Protein AF-A0AAV9EYY9-F1 (afdb_monomer)

Mean predicted aligned error: 10.74 Å

pLDDT: mean 79.97, std 17.16, range [35.34, 95.69]

Organism: Acorus calamus (NCBI:txid4465)

Foldseek 3Di:
DVVVVVVVVLVVDDPVVVVVVVVVVVVVVVVVVVVVVVCCVPPPPDDDLCCVAFRQEDEFEQCLDDPSVVVVVVSVVSRHWYFYWYDDPPDDIDTDTDDPDDDPPPPSPDDDDGQQDFPPWQDAPVPDDPVNLVVNCCRLPVVLVVVCVVCVVVCVVVVHHDDDRDADCQQVPDPDDHSRRSSSVSRD

Nearest PDB structures (foldseek):
  3i4f-assembly1_B  TM=7.359E-01  e=9.365E-03  Bacillus thuringiensis serovar kurstaki str. T03a001
  3i4f-assembly1_C  TM=7.421E-01  e=1.792E-02  Bacillus thuringiensis serovar kurstaki str. T03a001
  6zzs-assembly2_F-2  TM=6.205E-01  e=4.298E-03  Acinetobacter baumannii
  4dmm-assembly1_B  TM=6.993E-01  e=2.324E-02  Synechococcus elongatus PCC 7942 = FACHB-805
  7qy3-assembly3_G  TM=5.321E-01  e=3.215E-02  Ilumatobacter coccineus YM16-304

Secondary structure (DSSP, 8-state):
-HHHHHHHHHHHS-HHHHHHHHHHHHHHHHHHHHHHHHHIIIIIPPPP-HHHHH-SEEEEESTTSHHHHHHHHHHHHTT-EEEEEEE-SSS-EEEEE---SSSSGGG--S----SS---SS---GGGS-HHHHHHHHIIIIIIHHHHHHHHHHHHHHTT---------HHHHS-S--TT-HHHHHTT-

Structure (mmCIF, N/CA/C/O backbone):
data_AF-A0AAV9EYY9-F1
#
_entry.id   AF-A0AAV9EYY9-F1
#
loop_
_atom_site.group_PDB
_atom_site.id
_atom_site.type_symbol
_atom_site.label_atom_id
_atom_site.label_alt_id
_atom_site.label_comp_id
_atom_site.label_asym_id
_atom_site.label_entity_id
_atom_site.label_seq_id
_atom_site.pdbx_PDB_ins_code
_atom_site.Cartn_x
_atom_site.Cartn_y
_atom_site.Cartn_z
_atom_site.occupancy
_atom_site.B_iso_or_equiv
_atom_site.auth_seq_id
_atom_site.auth_comp_id
_atom_site.auth_asym_id
_atom_site.auth_atom_id
_atom_site.pdbx_PDB_model_num
ATOM 1 N N . MET A 1 1 ? -26.507 -4.145 48.038 1.00 59.41 1 MET A N 1
ATOM 2 C CA . MET A 1 1 ? -26.161 -3.234 49.149 1.00 59.41 1 MET A CA 1
ATOM 3 C C . MET A 1 1 ? -24.919 -2.407 48.822 1.00 59.41 1 MET A C 1
ATOM 5 O O . MET A 1 1 ? -25.033 -1.194 48.822 1.00 59.41 1 MET A O 1
ATOM 9 N N . GLU A 1 2 ? -23.804 -3.023 48.415 1.00 60.69 2 GLU A N 1
ATOM 10 C CA . GLU A 1 2 ? -22.530 -2.343 48.074 1.00 60.69 2 GLU A CA 1
ATOM 11 C C . GLU A 1 2 ? -22.634 -1.235 46.999 1.00 60.69 2 GLU A C 1
ATOM 13 O O . GLU A 1 2 ? -22.140 -0.128 47.190 1.00 60.69 2 GLU A O 1
ATOM 18 N N . LEU A 1 3 ? -23.338 -1.484 45.884 1.00 63.88 3 LEU A N 1
ATOM 19 C CA . LEU A 1 3 ? -23.485 -0.499 44.794 1.00 63.88 3 LEU A CA 1
ATOM 20 C C . LEU A 1 3 ? -24.302 0.744 45.188 1.00 63.88 3 LEU A C 1
ATOM 22 O O . LEU A 1 3 ? -24.058 1.826 44.660 1.00 63.88 3 LEU A O 1
ATOM 26 N N . CYS A 1 4 ? -25.263 0.599 46.109 1.00 64.12 4 CYS A N 1
ATOM 27 C CA . CYS A 1 4 ? -26.042 1.734 46.616 1.00 64.12 4 CYS A CA 1
ATOM 28 C C . CYS A 1 4 ? -25.193 2.624 47.526 1.00 64.12 4 CYS A C 1
ATOM 30 O O . CYS A 1 4 ? -25.276 3.841 47.401 1.00 64.12 4 CYS A O 1
ATOM 32 N N . HIS A 1 5 ? -24.341 2.026 48.364 1.00 70.25 5 HIS A N 1
ATOM 33 C CA . HIS A 1 5 ? -23.400 2.764 49.209 1.00 70.25 5 HIS A CA 1
ATOM 34 C C . HIS A 1 5 ? -22.423 3.596 48.369 1.00 70.25 5 HIS A C 1
ATOM 36 O O . HIS A 1 5 ? -22.263 4.792 48.593 1.00 70.25 5 HIS A O 1
ATOM 42 N N . TYR A 1 6 ? -21.866 2.999 47.312 1.00 72.88 6 TYR A N 1
ATOM 43 C CA . TYR A 1 6 ? -20.934 3.688 46.417 1.00 72.88 6 TYR A CA 1
ATOM 44 C C . TYR A 1 6 ? -21.574 4.881 45.686 1.00 72.88 6 TYR A C 1
ATOM 46 O O . TYR A 1 6 ? -20.937 5.910 45.469 1.00 72.88 6 TYR A O 1
ATOM 54 N N . ALA A 1 7 ? -22.852 4.761 45.311 1.00 72.25 7 ALA A N 1
ATOM 55 C CA . ALA A 1 7 ? -23.595 5.832 44.653 1.00 72.25 7 ALA A CA 1
ATOM 56 C C . ALA A 1 7 ? -23.899 7.015 45.592 1.00 72.25 7 ALA A C 1
ATOM 58 O O . ALA A 1 7 ? -23.970 8.154 45.124 1.00 72.25 7 ALA A O 1
ATOM 59 N N . GLU A 1 8 ? -24.077 6.766 46.892 1.00 73.94 8 GLU A N 1
ATOM 60 C CA . GLU A 1 8 ? -24.209 7.828 47.894 1.00 73.94 8 GLU A CA 1
ATOM 61 C C . GLU A 1 8 ? -22.873 8.528 48.158 1.00 73.94 8 GLU A C 1
ATOM 63 O O . GLU A 1 8 ? -22.830 9.759 48.140 1.00 73.94 8 GLU A O 1
ATOM 68 N N . ASP A 1 9 ? -21.776 7.776 48.275 1.00 74.25 9 ASP A N 1
ATOM 69 C CA . ASP A 1 9 ? -20.429 8.335 48.450 1.00 74.25 9 ASP A CA 1
ATOM 70 C C . ASP A 1 9 ? -20.005 9.203 47.252 1.00 74.25 9 ASP A C 1
ATOM 72 O O . ASP A 1 9 ? -19.401 10.263 47.418 1.00 74.25 9 ASP A O 1
ATOM 76 N N . LEU A 1 10 ? -20.392 8.818 46.030 1.00 69.75 10 LEU A N 1
ATOM 77 C CA . LEU A 1 10 ? -20.154 9.595 44.806 1.00 69.75 10 LEU A CA 1
ATOM 78 C C . LEU A 1 10 ? -20.857 10.958 44.798 1.00 69.75 10 LEU A C 1
ATOM 80 O O . LEU A 1 10 ? -20.332 11.905 44.213 1.00 69.75 10 LEU A O 1
ATOM 84 N N . LYS A 1 11 ? -22.026 11.076 45.441 1.00 74.69 11 LYS A N 1
ATOM 85 C CA . LYS A 1 11 ? -22.748 12.354 45.571 1.00 74.69 11 LYS A CA 1
ATOM 86 C C . LYS A 1 11 ? -22.097 13.293 46.588 1.00 74.69 11 LYS A C 1
ATOM 88 O O . LYS A 1 11 ? -22.318 14.497 46.503 1.00 74.69 11 LYS A O 1
ATOM 93 N N . GLN A 1 12 ? -21.318 12.755 47.530 1.00 83.50 12 GLN A N 1
ATOM 94 C CA . GLN A 1 12 ? -20.603 13.532 48.549 1.00 83.50 12 GLN A CA 1
ATOM 95 C C . GLN A 1 12 ? -19.254 14.078 48.048 1.00 83.50 12 GLN A C 1
ATOM 97 O O . GLN A 1 12 ? -18.672 14.960 48.678 1.00 83.50 12 GLN A O 1
ATOM 102 N N . GLN A 1 13 ? -18.751 13.581 46.914 1.00 82.06 13 GLN A N 1
ATOM 103 C CA . GLN A 1 13 ? -17.489 14.035 46.332 1.00 82.06 13 GLN A CA 1
ATOM 104 C C . GLN A 1 13 ? -17.613 15.427 45.685 1.00 82.06 13 GLN A C 1
ATOM 106 O O . GLN A 1 13 ? -18.662 15.767 45.129 1.00 82.06 13 GLN A O 1
ATOM 111 N N . PRO A 1 14 ? -16.529 16.227 45.662 1.00 89.50 14 PRO A N 1
ATOM 112 C CA . PRO A 1 14 ? -16.497 17.470 44.900 1.00 89.50 14 PRO A CA 1
ATOM 113 C C . PRO A 1 14 ? -16.832 17.207 43.425 1.00 89.50 14 PRO A C 1
ATOM 115 O O . PRO A 1 14 ? -16.282 16.291 42.812 1.00 89.50 14 PRO A O 1
ATOM 118 N N . THR A 1 15 ? -17.682 18.041 42.822 1.00 88.69 15 THR A N 1
ATOM 119 C CA . THR A 1 15 ? -18.122 17.903 41.416 1.00 88.69 15 THR A CA 1
ATOM 120 C C . THR A 1 15 ? -16.957 17.747 40.433 1.00 88.69 15 THR A C 1
ATOM 122 O O . THR A 1 15 ? -17.048 16.987 39.471 1.00 88.69 15 THR A O 1
ATOM 125 N N . LEU A 1 16 ? -15.830 18.407 40.708 1.00 87.31 16 LEU A N 1
ATOM 126 C CA . LEU A 1 16 ? -14.602 18.315 39.920 1.00 87.31 16 LEU A CA 1
ATOM 127 C C . LEU A 1 16 ? -14.004 16.896 39.899 1.00 87.31 16 LEU A C 1
ATOM 129 O O . LEU A 1 16 ? -13.551 16.449 38.847 1.00 87.31 16 LEU A O 1
ATOM 133 N N . VAL A 1 17 ? -14.046 16.163 41.017 1.00 89.88 17 VAL A N 1
ATOM 134 C CA . VAL A 1 17 ? -13.558 14.772 41.101 1.00 89.88 17 VAL A CA 1
ATOM 135 C C . VAL A 1 17 ? -14.422 13.854 40.239 1.00 89.88 17 VAL A C 1
ATOM 137 O O . VAL A 1 17 ? -13.894 13.034 39.489 1.00 89.88 17 VAL A O 1
ATOM 140 N N . VAL A 1 18 ? -15.745 14.041 40.271 1.00 89.88 18 VAL A N 1
ATOM 141 C CA . VAL A 1 18 ? -16.687 13.273 39.440 1.00 89.88 18 VAL A CA 1
ATOM 142 C C . VAL A 1 18 ? -16.452 13.545 37.950 1.00 89.88 18 VAL A C 1
ATOM 144 O O . VAL A 1 18 ? -16.387 12.606 37.157 1.00 89.88 18 VAL A O 1
ATOM 147 N N . ILE A 1 19 ? -16.251 14.809 37.559 1.00 92.81 19 ILE A N 1
ATOM 148 C CA . ILE A 1 19 ? -15.950 15.186 36.168 1.00 92.81 19 ILE A CA 1
ATOM 149 C C . ILE A 1 19 ? -14.629 14.559 35.700 1.00 92.81 19 ILE A C 1
ATOM 151 O O . ILE A 1 19 ? -14.587 13.961 34.623 1.00 92.81 19 ILE A O 1
ATOM 155 N N . LEU A 1 20 ? -13.562 14.643 36.501 1.00 94.12 20 LEU A N 1
ATOM 156 C CA . LEU A 1 20 ? -12.275 14.022 36.171 1.00 94.12 20 LEU A CA 1
ATOM 157 C C . LEU A 1 20 ? -12.386 12.494 36.060 1.00 94.12 20 LEU A C 1
ATOM 159 O O . LEU A 1 20 ? -11.811 11.912 35.140 1.00 94.12 20 LEU A O 1
ATOM 163 N N . GLY A 1 21 ? -13.166 11.850 36.934 1.00 93.19 21 GLY A N 1
ATOM 164 C CA . GLY A 1 21 ? -13.448 10.415 36.867 1.00 93.19 21 GLY A CA 1
ATOM 165 C C . GLY A 1 21 ? -14.169 10.013 35.578 1.00 93.19 21 GLY A C 1
ATOM 166 O O . GLY A 1 21 ? -13.771 9.051 34.920 1.00 93.19 21 GLY A O 1
ATOM 167 N N . LEU A 1 22 ? -15.173 10.789 35.157 1.00 93.75 22 LEU A N 1
ATOM 168 C CA . LEU A 1 22 ? -15.886 10.570 33.894 1.00 93.75 22 LEU A CA 1
ATOM 169 C C . LEU A 1 22 ? -14.972 10.761 32.676 1.00 93.75 22 LEU A C 1
ATOM 171 O O . LEU A 1 22 ? -15.001 9.942 31.757 1.00 93.75 22 LEU A O 1
ATOM 175 N N . ILE A 1 23 ? -14.120 11.792 32.675 1.00 95.69 23 ILE A N 1
ATOM 176 C CA . ILE A 1 23 ? -13.113 12.001 31.621 1.00 95.69 23 ILE A CA 1
ATOM 177 C C . ILE A 1 23 ? -12.131 10.822 31.581 1.00 95.69 23 ILE A C 1
ATOM 179 O O . ILE A 1 23 ? -11.831 10.309 30.500 1.00 95.69 23 ILE A O 1
ATOM 183 N N . GLY A 1 24 ? -11.669 10.353 32.744 1.00 94.62 24 GLY A N 1
ATOM 184 C CA . GLY A 1 24 ? -10.802 9.182 32.869 1.00 94.62 24 GLY A CA 1
ATOM 185 C C . GLY A 1 24 ? -11.446 7.918 32.299 1.00 94.62 24 GLY A C 1
ATOM 186 O O . GLY A 1 24 ? -10.830 7.222 31.492 1.00 94.62 24 GLY A O 1
ATOM 187 N N . LEU A 1 25 ? -12.714 7.663 32.629 1.00 95.56 25 LEU A N 1
ATOM 188 C CA . LEU A 1 25 ? -13.479 6.524 32.118 1.00 95.56 25 LEU A CA 1
ATOM 189 C C . LEU A 1 25 ? -13.702 6.606 30.598 1.00 95.56 25 LEU A C 1
ATOM 191 O O . LEU A 1 25 ? -13.563 5.608 29.885 1.00 95.56 25 LEU A O 1
ATOM 195 N N . LEU A 1 26 ? -14.000 7.795 30.068 1.00 95.12 26 LEU A N 1
ATOM 196 C CA . LEU A 1 26 ? -14.122 8.025 28.624 1.00 95.12 26 LEU A CA 1
ATOM 197 C C . LEU A 1 26 ? -12.782 7.843 27.895 1.00 95.12 26 LEU A C 1
ATOM 199 O O . LEU A 1 26 ? -12.748 7.316 26.784 1.00 95.12 26 LEU A O 1
ATOM 203 N N . SER A 1 27 ? -11.672 8.247 28.510 1.00 94.25 27 SER A N 1
ATOM 204 C CA . SER A 1 27 ? -10.329 8.042 27.960 1.00 94.25 27 SER A CA 1
ATOM 205 C C . SER A 1 27 ? -9.952 6.556 27.932 1.00 94.25 27 SER A C 1
ATOM 207 O O . SER A 1 27 ? -9.565 6.030 26.885 1.00 94.25 27 SER A O 1
ATOM 209 N N . LEU A 1 28 ? -10.158 5.847 29.048 1.00 95.62 28 LEU A N 1
ATOM 210 C CA . LEU A 1 28 ? -9.901 4.410 29.170 1.00 95.62 28 LEU A CA 1
ATOM 211 C C . LEU A 1 28 ? -10.760 3.595 28.206 1.00 95.62 28 LEU A C 1
ATOM 213 O O . LEU A 1 28 ? -10.235 2.748 27.496 1.00 95.62 28 LEU A O 1
ATOM 217 N N . SER A 1 29 ? -12.059 3.880 28.112 1.00 95.19 29 SER A N 1
ATOM 218 C CA . SER A 1 29 ? -12.951 3.171 27.185 1.00 95.19 29 SER A CA 1
ATOM 219 C C . SER A 1 29 ? -12.542 3.359 25.722 1.00 95.19 29 SER A C 1
ATOM 221 O O . SER A 1 29 ? -12.521 2.385 24.966 1.00 95.19 29 SER A O 1
ATOM 223 N N . LYS A 1 30 ? -12.134 4.571 25.317 1.00 94.25 30 LYS A N 1
ATOM 224 C CA . LYS A 1 30 ? -11.565 4.815 23.982 1.00 94.25 30 LYS A CA 1
ATOM 225 C C . LYS A 1 30 ? -10.287 4.013 23.756 1.00 94.25 30 LYS A C 1
ATOM 227 O O . LYS A 1 30 ? -10.127 3.422 22.687 1.00 94.25 30 LYS A O 1
ATOM 232 N N . PHE A 1 31 ? -9.398 3.969 24.746 1.00 94.62 31 PHE A N 1
ATOM 233 C CA . PHE A 1 31 ? -8.166 3.191 24.668 1.00 94.62 31 PHE A CA 1
ATOM 234 C C . PHE A 1 31 ? -8.452 1.689 24.545 1.00 94.62 31 PHE A C 1
ATOM 236 O O . PHE A 1 31 ? -7.951 1.046 23.625 1.00 94.62 31 PHE A O 1
ATOM 243 N N . THR A 1 32 ? -9.324 1.143 25.395 1.00 95.69 32 THR A N 1
ATOM 244 C CA . THR A 1 32 ? -9.747 -0.261 25.360 1.00 95.69 32 THR A CA 1
ATOM 245 C C . THR A 1 32 ? -10.393 -0.611 24.026 1.00 95.69 32 THR A C 1
ATOM 247 O O . THR A 1 32 ? -10.026 -1.612 23.418 1.00 95.69 32 THR A O 1
ATOM 250 N N . PHE A 1 33 ? -11.308 0.219 23.520 1.00 95.38 33 PHE A N 1
ATOM 251 C CA . PHE A 1 33 ? -11.931 -0.012 22.219 1.00 95.38 33 PHE A CA 1
ATOM 252 C C . PHE A 1 33 ? -10.905 0.023 21.082 1.00 95.38 33 PHE A C 1
ATOM 254 O O . PHE A 1 33 ? -10.927 -0.840 20.206 1.00 95.38 33 PHE A O 1
ATOM 261 N N . SER A 1 34 ? -9.973 0.980 21.108 1.00 93.31 34 SER A N 1
ATOM 262 C CA . SER A 1 34 ? -8.878 1.062 20.137 1.00 93.31 34 SER A CA 1
ATOM 263 C C . SER A 1 34 ? -7.998 -0.191 20.167 1.00 93.31 34 SER A C 1
ATOM 265 O O . SER A 1 34 ? -7.718 -0.770 19.116 1.00 93.31 34 SER A O 1
ATOM 267 N N . LEU A 1 35 ? -7.633 -0.663 21.363 1.00 94.62 35 LEU A N 1
ATOM 268 C CA . LEU A 1 35 ? -6.826 -1.863 21.562 1.00 94.62 35 LEU A CA 1
ATOM 269 C C . LEU A 1 35 ? -7.553 -3.120 21.075 1.00 94.62 35 LEU A C 1
ATOM 271 O O . LEU A 1 35 ? -6.996 -3.884 20.291 1.00 94.62 35 LEU A O 1
ATOM 275 N N . LEU A 1 36 ? -8.812 -3.315 21.472 1.00 95.62 36 LEU A N 1
ATOM 276 C CA . LEU A 1 36 ? -9.631 -4.444 21.023 1.00 95.62 36 LEU A CA 1
ATOM 277 C C . LEU A 1 36 ? -9.810 -4.432 19.504 1.00 95.62 36 LEU A C 1
ATOM 279 O O . LEU A 1 36 ? -9.682 -5.468 18.851 1.00 95.62 36 LEU A O 1
ATOM 283 N N . ARG A 1 37 ? -10.046 -3.253 18.918 1.00 94.38 37 ARG A N 1
ATOM 284 C CA . ARG A 1 37 ? -10.126 -3.089 17.466 1.00 94.38 37 ARG A CA 1
ATOM 285 C C . ARG A 1 37 ? -8.800 -3.442 16.797 1.00 94.38 37 ARG A C 1
ATOM 287 O O . ARG A 1 37 ? -8.815 -4.107 15.766 1.00 94.38 37 ARG A O 1
ATOM 294 N N . TRP A 1 38 ? -7.671 -3.017 17.361 1.00 93.88 38 TRP A N 1
ATOM 295 C CA . TRP A 1 38 ? -6.342 -3.355 16.853 1.00 93.88 38 TRP A CA 1
ATOM 296 C C . TRP A 1 38 ? -6.081 -4.866 16.909 1.00 93.88 38 TRP A C 1
ATOM 298 O O . TRP A 1 38 ? -5.675 -5.435 15.895 1.00 93.88 38 TRP A O 1
ATOM 308 N N . VAL A 1 39 ? -6.402 -5.533 18.024 1.00 95.31 39 VAL A N 1
ATOM 309 C CA . VAL A 1 39 ? -6.304 -6.999 18.162 1.00 95.31 39 VAL A CA 1
ATOM 310 C C . VAL A 1 39 ? -7.177 -7.700 17.123 1.00 95.31 39 VAL A C 1
ATOM 312 O O . VAL A 1 39 ? -6.703 -8.580 16.405 1.00 95.31 39 VAL A O 1
ATOM 315 N N . TYR A 1 40 ? -8.435 -7.275 16.980 1.00 95.12 40 TYR A N 1
ATOM 316 C CA . TYR A 1 40 ? -9.350 -7.847 15.997 1.00 95.12 40 TYR A CA 1
ATOM 317 C C . TYR A 1 40 ? -8.819 -7.697 14.567 1.00 95.12 40 TYR A C 1
ATOM 319 O O . TYR A 1 40 ? -8.768 -8.672 13.819 1.00 95.12 40 TYR A O 1
ATOM 327 N N . VAL A 1 41 ? -8.389 -6.491 14.184 1.00 90.94 41 VAL A N 1
ATOM 328 C CA . VAL A 1 41 ? -7.891 -6.207 12.830 1.00 90.94 41 VAL A CA 1
ATOM 329 C C . VAL A 1 41 ? -6.589 -6.951 12.528 1.00 90.94 41 VAL A C 1
ATOM 331 O O . VAL A 1 41 ? -6.398 -7.349 11.381 1.00 90.94 41 VAL A O 1
ATOM 334 N N . THR A 1 42 ? -5.726 -7.145 13.528 1.00 91.25 42 THR A N 1
ATOM 335 C CA . THR A 1 42 ? -4.403 -7.763 13.354 1.00 91.25 42 THR A CA 1
ATOM 336 C C . THR A 1 42 ? -4.465 -9.291 13.354 1.00 91.25 42 THR A C 1
ATOM 338 O O . THR A 1 42 ? -3.765 -9.912 12.560 1.00 91.25 42 THR A O 1
ATOM 341 N N . PHE A 1 43 ? -5.309 -9.901 14.196 1.00 93.44 43 PHE A N 1
ATOM 342 C CA . PHE A 1 43 ? -5.285 -11.354 14.422 1.00 93.44 43 PHE A CA 1
ATOM 343 C C . PHE A 1 43 ? -6.570 -12.097 14.036 1.00 93.44 43 PHE A C 1
ATOM 345 O O . PHE A 1 43 ? -6.490 -13.231 13.575 1.00 93.44 43 PHE A O 1
ATOM 352 N N . LEU A 1 44 ? -7.751 -11.499 14.228 1.00 92.81 44 LEU A N 1
ATOM 353 C CA . LEU A 1 44 ? -9.033 -12.227 14.152 1.00 92.81 44 LEU A CA 1
ATOM 354 C C . LEU A 1 44 ? -9.853 -11.926 12.891 1.00 92.81 44 LEU A C 1
ATOM 356 O O . LEU A 1 44 ? -10.847 -12.600 12.622 1.00 92.81 44 LEU A O 1
ATOM 360 N N . ARG A 1 45 ? -9.478 -10.903 12.118 1.00 93.50 45 ARG A N 1
ATOM 361 C CA . ARG A 1 45 ? -10.248 -10.465 10.953 1.00 93.50 45 ARG A CA 1
ATOM 362 C C . ARG A 1 45 ? -10.236 -11.541 9.853 1.00 93.50 45 ARG A C 1
ATOM 364 O O . ARG A 1 45 ? -9.165 -11.845 9.326 1.00 93.50 45 ARG A O 1
ATOM 371 N N . PRO A 1 46 ? -11.403 -12.049 9.414 1.00 90.38 46 PRO A N 1
ATOM 372 C CA . PRO A 1 46 ? -11.457 -13.064 8.369 1.00 90.38 46 PRO A CA 1
ATOM 373 C C . PRO A 1 46 ? -11.005 -12.508 7.004 1.00 90.38 46 PRO A C 1
ATOM 375 O O . PRO A 1 46 ? -11.203 -11.318 6.714 1.00 90.38 46 PRO A O 1
ATOM 378 N N . PRO A 1 47 ? -10.428 -13.357 6.132 1.00 85.56 47 PRO A N 1
ATOM 379 C CA . PRO A 1 47 ? -9.997 -12.947 4.802 1.00 85.56 47 PRO A CA 1
ATOM 380 C C . PRO A 1 47 ? -11.197 -12.579 3.919 1.00 85.56 47 PRO A C 1
ATOM 382 O O . PRO A 1 47 ? -12.246 -13.223 3.946 1.00 85.56 47 PRO A O 1
ATOM 385 N N . LYS A 1 48 ? -11.041 -11.543 3.088 1.00 87.56 48 LYS A N 1
ATOM 386 C CA . LYS A 1 48 ? -12.062 -11.150 2.106 1.00 87.56 48 LYS A CA 1
ATOM 387 C C . LYS A 1 48 ? -11.985 -12.018 0.851 1.00 87.56 48 LYS A C 1
ATOM 389 O O . LYS A 1 48 ? -10.897 -12.310 0.358 1.00 87.56 48 LYS A O 1
ATOM 394 N N . ASN A 1 49 ? -13.142 -12.334 0.267 1.00 91.00 49 ASN A N 1
ATOM 395 C CA . ASN A 1 49 ? -13.205 -12.922 -1.070 1.00 91.00 49 ASN A CA 1
ATOM 396 C C . ASN A 1 49 ? -12.978 -11.832 -2.133 1.00 91.00 49 ASN A C 1
ATOM 398 O O . ASN A 1 49 ? -13.882 -11.063 -2.462 1.00 91.00 49 ASN A O 1
ATOM 402 N N . LEU A 1 50 ? -11.752 -11.767 -2.655 1.00 92.31 50 LEU A N 1
ATOM 403 C CA . LEU A 1 50 ? -11.330 -10.720 -3.588 1.00 92.31 50 LEU A CA 1
ATOM 404 C C . LEU A 1 50 ? -12.079 -10.775 -4.923 1.00 92.31 50 LEU A C 1
ATOM 406 O O . LEU A 1 50 ? -12.451 -9.728 -5.442 1.00 92.31 50 LEU A O 1
ATOM 410 N N . ILE A 1 51 ? -12.357 -11.971 -5.449 1.00 91.50 51 ILE A N 1
ATOM 411 C CA . ILE A 1 51 ? -13.042 -12.140 -6.739 1.00 91.50 51 ILE A CA 1
ATOM 412 C C . ILE A 1 51 ? -14.463 -11.577 -6.670 1.00 91.50 51 ILE A C 1
ATOM 414 O O . ILE A 1 51 ? -14.882 -10.814 -7.547 1.00 91.50 51 ILE A O 1
ATOM 418 N N . LYS A 1 52 ? -15.182 -11.896 -5.585 1.00 91.69 52 LYS A N 1
ATOM 419 C CA . LYS A 1 52 ? -16.533 -11.384 -5.338 1.00 91.69 52 LYS A CA 1
ATOM 420 C C . LYS A 1 52 ? -16.530 -9.868 -5.129 1.00 91.69 52 LYS A C 1
ATOM 422 O O . LYS A 1 52 ? -17.401 -9.186 -5.657 1.00 91.69 52 LYS A O 1
ATOM 427 N N . SER A 1 53 ? -15.558 -9.335 -4.386 1.00 91.38 53 SER A N 1
ATOM 428 C CA . SER A 1 53 ? -15.516 -7.907 -4.043 1.00 91.38 53 SER A CA 1
ATOM 429 C C . SER A 1 53 ? -14.972 -7.004 -5.154 1.00 91.38 53 SER A C 1
ATOM 431 O O . SER A 1 53 ? -15.495 -5.911 -5.350 1.00 91.38 53 SER A O 1
ATOM 433 N N . TYR A 1 54 ? -13.932 -7.428 -5.875 1.00 92.69 54 TYR A N 1
ATOM 434 C CA . TYR A 1 54 ? -13.120 -6.543 -6.722 1.00 92.69 54 TYR A CA 1
ATO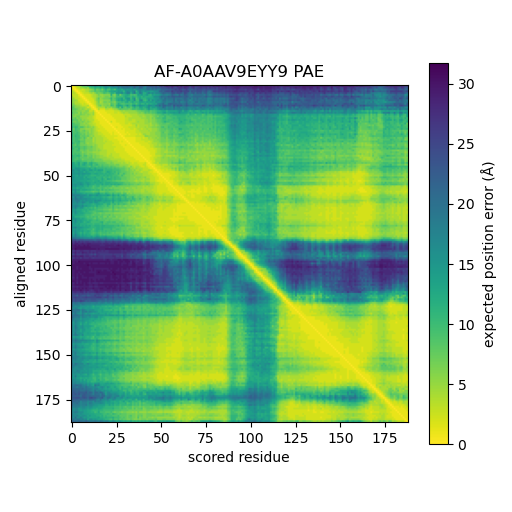M 435 C C . TYR A 1 54 ? -12.954 -7.027 -8.170 1.00 92.69 54 TYR A C 1
ATOM 437 O O . TYR A 1 54 ? -12.676 -6.207 -9.043 1.00 92.69 54 TYR A O 1
ATOM 445 N N . GLY A 1 55 ? -13.187 -8.312 -8.453 1.00 91.31 55 GLY A N 1
ATOM 446 C CA . GLY A 1 55 ? -13.076 -8.901 -9.793 1.00 91.31 55 GLY A CA 1
ATOM 447 C C . GLY A 1 55 ? -12.028 -10.010 -9.889 1.00 91.31 55 GLY A C 1
ATOM 448 O O . GLY A 1 55 ? -11.261 -10.243 -8.961 1.00 91.31 55 GLY A O 1
ATOM 449 N N . SER A 1 56 ? -12.015 -10.715 -11.021 1.00 90.94 56 SER A N 1
ATOM 450 C CA . SER A 1 56 ? -11.166 -11.892 -11.255 1.00 90.94 56 SER A CA 1
ATOM 451 C C . SER A 1 56 ? -9.753 -11.572 -11.746 1.00 90.94 56 SER A C 1
ATOM 453 O O . SER A 1 56 ? -8.979 -12.496 -11.953 1.00 90.94 56 SER A O 1
ATOM 455 N N . TRP A 1 57 ? -9.407 -10.297 -11.939 1.00 92.50 57 TRP A N 1
ATOM 456 C CA . TRP A 1 57 ? -8.110 -9.875 -12.468 1.00 92.50 57 TRP A CA 1
ATOM 457 C C . TRP A 1 57 ? -7.338 -9.036 -11.454 1.00 92.50 57 TRP A C 1
ATOM 459 O O . TRP A 1 57 ? -7.916 -8.167 -10.800 1.00 92.50 57 TRP A O 1
ATOM 469 N N . ALA A 1 58 ? -6.026 -9.251 -11.380 1.00 93.50 58 ALA A N 1
ATOM 470 C CA . ALA A 1 58 ? -5.105 -8.418 -10.621 1.00 93.50 58 ALA A CA 1
ATOM 471 C C . ALA A 1 58 ? -3.870 -8.053 -11.454 1.00 93.50 58 ALA A C 1
ATOM 473 O O . ALA A 1 58 ? -3.264 -8.896 -12.114 1.00 93.50 58 ALA A O 1
ATOM 474 N N . LEU A 1 59 ? -3.494 -6.778 -11.396 1.00 92.75 59 LEU A N 1
ATOM 475 C CA . LEU A 1 59 ? -2.251 -6.252 -11.947 1.00 92.75 59 LEU A CA 1
ATOM 476 C C . LEU A 1 59 ? -1.252 -6.090 -10.800 1.00 92.75 59 LEU A C 1
ATOM 478 O O . LEU A 1 59 ? -1.555 -5.399 -9.828 1.00 92.75 59 LEU A O 1
ATOM 482 N N . VAL A 1 60 ? -0.071 -6.693 -10.916 1.00 90.81 60 VAL A N 1
ATOM 483 C CA . VAL A 1 60 ? 0.988 -6.596 -9.903 1.00 90.81 60 VAL A CA 1
ATOM 484 C C . VAL A 1 60 ? 2.233 -5.976 -10.525 1.00 90.81 60 VAL A C 1
ATOM 486 O O . VAL A 1 60 ? 2.826 -6.538 -11.445 1.00 90.81 60 VAL A O 1
ATOM 489 N N . THR A 1 61 ? 2.638 -4.814 -10.015 1.00 88.75 61 THR A N 1
ATOM 490 C CA . THR A 1 61 ? 3.907 -4.164 -10.371 1.00 88.75 61 THR A CA 1
ATOM 491 C C . THR A 1 61 ? 5.019 -4.616 -9.430 1.00 88.75 61 THR A C 1
ATOM 493 O O . THR A 1 61 ? 4.779 -4.745 -8.230 1.00 88.75 61 THR A O 1
ATOM 496 N N . GLY A 1 62 ? 6.241 -4.785 -9.934 1.00 83.00 62 GLY A N 1
ATOM 497 C CA . GLY A 1 62 ? 7.355 -5.281 -9.121 1.00 83.00 62 GLY A CA 1
ATOM 498 C C . GLY A 1 62 ? 7.242 -6.768 -8.787 1.00 83.00 62 GLY A C 1
ATOM 499 O O . GLY A 1 62 ? 7.629 -7.208 -7.707 1.00 83.00 62 GLY A O 1
ATOM 500 N N . ALA A 1 63 ? 6.628 -7.531 -9.692 1.00 83.00 63 ALA A N 1
ATOM 501 C CA . ALA A 1 63 ? 6.285 -8.932 -9.490 1.00 83.00 63 ALA A CA 1
ATOM 502 C C . ALA A 1 63 ? 7.473 -9.910 -9.581 1.00 83.00 63 ALA A C 1
ATOM 504 O O . ALA A 1 63 ? 7.302 -11.088 -9.290 1.00 83.00 63 ALA A O 1
ATOM 505 N N . ALA A 1 64 ? 8.657 -9.460 -9.997 1.00 73.81 64 ALA A N 1
ATOM 506 C CA . ALA A 1 64 ? 9.829 -10.307 -10.190 1.00 73.81 64 ALA A CA 1
ATOM 507 C C . ALA A 1 64 ? 10.577 -10.615 -8.889 1.00 73.81 64 ALA A C 1
ATOM 509 O O . ALA A 1 64 ? 11.396 -11.529 -8.885 1.00 73.81 64 ALA A O 1
ATOM 510 N N . SER A 1 65 ? 10.361 -9.857 -7.802 1.00 73.50 65 SER A N 1
ATOM 511 C CA . SER A 1 65 ? 10.971 -10.189 -6.509 1.00 73.50 65 SER A CA 1
ATOM 512 C C . SER A 1 65 ? 10.250 -9.607 -5.290 1.00 73.50 65 SER A C 1
ATOM 514 O O . SER A 1 65 ? 9.566 -8.584 -5.355 1.00 73.50 65 SER A O 1
ATOM 516 N N . GLY A 1 66 ? 10.482 -10.219 -4.128 1.00 83.88 66 GLY A N 1
ATOM 517 C CA . GLY A 1 66 ? 10.146 -9.638 -2.827 1.00 83.88 66 GLY A CA 1
ATOM 518 C C . GLY A 1 66 ? 8.640 -9.547 -2.574 1.00 83.88 66 GLY A C 1
ATOM 519 O O . GLY A 1 66 ? 7.916 -10.519 -2.761 1.00 83.88 66 GLY A O 1
ATOM 520 N N . ILE A 1 67 ? 8.166 -8.384 -2.111 1.00 87.50 67 ILE A N 1
ATOM 521 C CA . ILE A 1 67 ? 6.753 -8.196 -1.739 1.00 87.50 67 ILE A CA 1
ATOM 522 C C . ILE A 1 67 ? 5.835 -8.414 -2.951 1.00 87.50 67 ILE A C 1
ATOM 524 O O . ILE A 1 67 ? 4.819 -9.089 -2.822 1.00 87.50 67 ILE A O 1
ATOM 528 N N . GLY A 1 68 ? 6.195 -7.891 -4.128 1.00 87.44 68 GLY A N 1
ATOM 529 C CA . GLY A 1 68 ? 5.371 -8.031 -5.332 1.00 87.44 68 GLY A CA 1
ATOM 530 C C . GLY A 1 68 ? 5.273 -9.477 -5.820 1.00 87.44 68 GLY A C 1
ATOM 531 O O . GLY A 1 68 ? 4.184 -9.928 -6.164 1.00 87.44 68 GLY A O 1
ATOM 532 N N . GLU A 1 69 ? 6.372 -10.230 -5.771 1.00 85.25 69 GLU A N 1
ATOM 533 C CA . GLU A 1 69 ? 6.382 -11.672 -6.063 1.00 85.25 69 GLU A CA 1
ATOM 534 C C . GLU A 1 69 ? 5.468 -12.448 -5.103 1.00 85.25 69 GLU A C 1
ATOM 536 O O . GLU A 1 69 ? 4.624 -13.228 -5.542 1.00 85.25 69 GLU A O 1
ATOM 541 N N . ALA A 1 70 ? 5.567 -12.184 -3.795 1.00 87.44 70 ALA A N 1
ATOM 542 C CA . ALA A 1 70 ? 4.714 -12.828 -2.798 1.00 87.44 70 ALA A CA 1
ATOM 543 C C . ALA A 1 70 ? 3.222 -12.510 -3.018 1.00 87.44 70 ALA A C 1
ATOM 545 O O . ALA A 1 70 ? 2.382 -13.408 -2.936 1.00 87.44 70 ALA A O 1
ATOM 546 N N . PHE A 1 71 ? 2.886 -11.258 -3.358 1.00 91.06 71 PHE A N 1
ATOM 547 C CA . PHE A 1 71 ? 1.522 -10.883 -3.741 1.00 91.06 71 PHE A CA 1
ATOM 548 C C . PHE A 1 71 ? 1.056 -11.620 -4.996 1.00 91.06 71 PHE A C 1
ATOM 550 O O . PHE A 1 71 ? -0.066 -12.117 -5.013 1.00 91.06 71 PHE A O 1
ATOM 557 N N . ALA A 1 72 ? 1.894 -11.709 -6.032 1.00 88.06 72 ALA A N 1
ATOM 558 C CA . ALA A 1 72 ? 1.555 -12.422 -7.258 1.00 88.06 72 ALA A CA 1
ATOM 559 C C . ALA A 1 72 ? 1.242 -13.898 -6.973 1.00 88.06 72 ALA A C 1
ATOM 561 O O . ALA A 1 72 ? 0.185 -14.385 -7.371 1.00 88.06 72 ALA A O 1
ATOM 562 N N . VAL A 1 73 ? 2.104 -14.585 -6.219 1.00 86.56 73 VAL A N 1
ATOM 563 C CA . VAL A 1 73 ? 1.894 -15.989 -5.835 1.00 86.56 73 VAL A CA 1
ATOM 564 C C . VAL A 1 73 ? 0.593 -16.158 -5.048 1.00 86.56 73 VAL A C 1
ATOM 566 O O . VAL A 1 73 ? -0.220 -17.018 -5.381 1.00 86.56 73 VAL A O 1
ATOM 569 N N . GLU A 1 74 ? 0.348 -15.327 -4.035 1.00 90.12 74 GLU A N 1
ATOM 570 C CA . GLU A 1 74 ? -0.850 -15.464 -3.200 1.00 90.12 74 GLU A CA 1
ATOM 571 C C . GLU A 1 74 ? -2.142 -15.137 -3.966 1.00 90.12 74 GLU A C 1
ATOM 573 O O . GLU A 1 74 ? -3.152 -15.824 -3.808 1.00 90.12 74 GLU A O 1
ATOM 578 N N . LEU A 1 75 ? -2.130 -14.130 -4.844 1.00 91.50 75 LEU A N 1
ATOM 579 C CA . LEU A 1 75 ? -3.284 -13.802 -5.685 1.00 91.50 75 LEU A CA 1
ATOM 580 C C . LEU A 1 75 ? -3.578 -14.916 -6.702 1.00 91.50 75 LEU A C 1
ATOM 582 O O . LEU A 1 75 ? -4.751 -15.231 -6.920 1.00 91.50 75 LEU A O 1
ATOM 586 N N . ALA A 1 76 ? -2.543 -15.560 -7.256 1.00 88.81 76 ALA A N 1
ATOM 587 C CA . ALA A 1 76 ? -2.705 -16.736 -8.114 1.00 88.81 76 ALA A CA 1
ATOM 588 C C . ALA A 1 76 ? -3.373 -17.891 -7.355 1.00 88.81 76 ALA A C 1
ATOM 590 O O . ALA A 1 76 ? -4.337 -18.476 -7.844 1.00 88.81 76 ALA A O 1
ATOM 591 N N . ARG A 1 77 ? -2.921 -18.182 -6.122 1.00 87.50 77 ARG A N 1
ATOM 592 C CA . ARG A 1 77 ? -3.506 -19.237 -5.267 1.00 87.50 77 ARG A CA 1
ATOM 593 C C . ARG A 1 77 ? -4.975 -18.987 -4.937 1.00 87.50 77 ARG A C 1
ATOM 595 O O . ARG A 1 77 ? -5.724 -19.937 -4.730 1.00 87.50 77 ARG A O 1
ATOM 602 N N . LYS A 1 78 ? -5.400 -17.722 -4.904 1.00 88.31 78 LYS A N 1
ATOM 603 C CA . LYS A 1 78 ? -6.807 -17.332 -4.726 1.00 88.31 78 LYS A CA 1
ATOM 604 C C . LYS A 1 78 ? -7.629 -17.368 -6.023 1.00 88.31 78 LYS A C 1
ATOM 606 O O . LYS A 1 78 ? -8.806 -17.018 -5.983 1.00 88.31 78 LYS A O 1
ATOM 611 N N . GLY A 1 79 ? -7.037 -17.778 -7.147 1.00 87.56 79 GLY A N 1
ATOM 612 C CA . GLY A 1 79 ? -7.714 -17.953 -8.432 1.00 87.56 79 GLY A CA 1
ATOM 613 C C . GLY A 1 79 ? -7.882 -16.673 -9.253 1.00 87.56 79 GLY A C 1
ATOM 614 O O . GLY A 1 79 ? -8.743 -16.632 -10.128 1.00 87.56 79 GLY A O 1
ATOM 615 N N . LEU A 1 80 ? -7.110 -15.613 -8.975 1.00 90.75 80 LEU A N 1
ATOM 616 C CA . LEU A 1 80 ? -7.130 -14.407 -9.806 1.00 90.75 80 LEU A CA 1
ATOM 617 C C . LEU A 1 80 ? -6.252 -14.588 -11.051 1.00 90.75 80 LEU A C 1
ATOM 619 O O . LEU A 1 80 ? -5.144 -15.113 -10.980 1.00 90.75 80 LEU A O 1
ATOM 623 N N . HIS A 1 81 ? -6.719 -14.075 -12.186 1.00 90.62 81 HIS A N 1
ATOM 624 C CA . HIS A 1 81 ? -5.913 -13.892 -13.384 1.00 90.62 81 HIS A CA 1
ATOM 625 C C . HIS A 1 81 ? -4.936 -12.739 -13.180 1.00 90.62 81 HIS A C 1
ATOM 627 O O . HIS A 1 81 ? -5.318 -11.643 -12.761 1.00 90.62 81 HIS A O 1
ATOM 633 N N . LEU A 1 82 ? -3.668 -12.986 -13.487 1.00 85.94 82 LEU A N 1
ATOM 634 C CA . LEU A 1 82 ? -2.599 -12.043 -13.198 1.00 85.94 82 LEU A CA 1
ATOM 635 C C . LEU A 1 82 ? -2.073 -11.385 -14.459 1.00 85.94 82 LEU A C 1
ATOM 63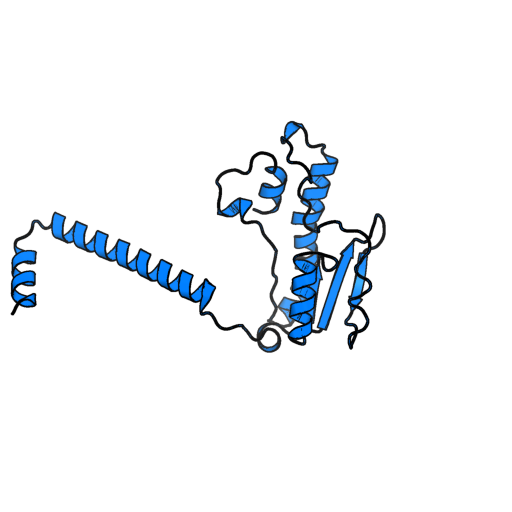7 O O . LEU A 1 82 ? -1.827 -12.056 -15.459 1.00 85.94 82 LEU A O 1
ATOM 641 N N . ILE A 1 83 ? -1.844 -10.081 -14.352 1.00 89.56 83 ILE A N 1
ATOM 642 C CA . ILE A 1 83 ? -0.977 -9.308 -15.234 1.00 89.56 83 ILE A CA 1
ATOM 643 C C . ILE A 1 83 ? 0.221 -8.897 -14.379 1.00 89.56 83 ILE A C 1
ATOM 645 O O . ILE A 1 83 ? 0.072 -8.137 -13.423 1.00 89.56 83 ILE A O 1
ATOM 649 N N . LEU A 1 84 ? 1.404 -9.425 -14.676 1.00 85.31 84 LEU A N 1
ATOM 650 C CA . LEU A 1 84 ? 2.621 -9.117 -13.920 1.00 85.31 84 LEU A CA 1
ATOM 651 C C . LEU A 1 84 ? 3.482 -8.140 -14.704 1.00 85.31 84 LEU A C 1
ATOM 653 O O . LEU A 1 84 ? 3.784 -8.400 -15.865 1.00 85.31 84 LEU A O 1
ATOM 657 N N . VAL A 1 85 ? 3.892 -7.048 -14.064 1.00 83.56 85 VAL A N 1
ATOM 658 C CA . VAL A 1 85 ? 4.732 -6.008 -14.663 1.00 83.56 85 VAL A CA 1
ATOM 659 C C . VAL A 1 85 ? 5.985 -5.828 -13.820 1.00 83.56 85 VAL A C 1
ATOM 661 O O . VAL A 1 85 ? 5.911 -5.507 -12.635 1.00 83.56 85 VAL A O 1
ATOM 664 N N . ASP A 1 86 ? 7.151 -5.985 -14.437 1.00 77.19 86 ASP A N 1
ATOM 665 C CA . ASP A 1 86 ? 8.434 -5.663 -13.811 1.00 77.19 86 ASP A CA 1
ATOM 666 C C . ASP A 1 86 ? 9.451 -5.154 -14.842 1.00 77.19 86 ASP A C 1
ATOM 668 O O . ASP A 1 86 ? 9.286 -5.349 -16.049 1.00 77.19 86 ASP A O 1
ATOM 672 N N . ARG A 1 87 ? 10.509 -4.497 -14.363 1.00 69.19 87 ARG A N 1
ATOM 673 C CA . ARG A 1 87 ? 11.648 -4.035 -15.155 1.00 69.19 87 ARG A CA 1
ATOM 674 C C . ARG A 1 87 ? 12.776 -5.063 -15.073 1.00 69.19 87 ARG A C 1
ATOM 676 O O . ARG A 1 87 ? 13.414 -5.208 -14.034 1.00 69.19 87 ARG A O 1
ATOM 683 N N . LEU A 1 88 ? 13.078 -5.721 -16.189 1.00 51.41 88 LEU A N 1
ATOM 684 C CA . LEU A 1 88 ? 14.255 -6.583 -16.330 1.00 51.41 88 LEU A CA 1
ATOM 685 C C . LEU A 1 88 ? 15.334 -5.832 -17.123 1.00 51.41 88 LEU A C 1
ATOM 687 O O . LEU A 1 88 ? 15.285 -5.770 -18.344 1.00 51.41 88 LEU A O 1
ATOM 691 N N . GLY A 1 89 ? 16.323 -5.264 -16.429 1.00 52.28 89 GLY A N 1
ATOM 692 C CA . GLY A 1 89 ? 17.457 -4.579 -17.069 1.00 52.28 89 GLY A CA 1
ATOM 693 C C . GLY A 1 89 ? 17.146 -3.176 -17.614 1.00 52.28 89 GLY A C 1
ATOM 694 O O . GLY A 1 89 ? 16.148 -2.559 -17.247 1.00 52.28 89 GLY A O 1
ATOM 695 N N . SER A 1 90 ? 18.055 -2.644 -18.441 1.00 38.28 90 SER A N 1
ATOM 696 C CA . SER A 1 90 ? 17.999 -1.278 -18.991 1.00 38.28 90 SER A CA 1
ATOM 697 C C . SER A 1 90 ? 16.952 -1.087 -20.093 1.00 38.28 90 SER A C 1
ATOM 699 O O . SER A 1 90 ? 16.631 0.052 -20.407 1.00 38.28 90 SER A O 1
ATOM 701 N N . HIS A 1 91 ? 16.383 -2.162 -20.649 1.00 37.47 91 HIS A N 1
ATOM 702 C CA . HIS A 1 91 ? 15.389 -2.078 -21.718 1.00 37.47 91 HIS A CA 1
ATOM 703 C C . HIS A 1 91 ? 14.321 -3.176 -21.577 1.00 37.47 91 HIS A C 1
ATOM 705 O O . HIS A 1 91 ? 14.638 -4.362 -21.540 1.00 37.47 91 HIS A O 1
ATOM 711 N N . SER A 1 92 ? 13.054 -2.747 -21.602 1.00 42.41 92 SER A N 1
ATOM 712 C CA . SER A 1 92 ? 11.813 -3.534 -21.716 1.00 42.41 92 SER A CA 1
ATOM 713 C C . SER A 1 92 ? 11.194 -4.096 -20.422 1.00 42.41 92 SER A C 1
ATOM 715 O O . SER A 1 92 ? 11.743 -4.959 -19.736 1.00 42.41 92 SER A O 1
ATOM 717 N N . GLY A 1 93 ? 9.986 -3.610 -20.111 1.00 46.66 93 GLY A N 1
ATOM 718 C CA . GLY A 1 93 ? 9.090 -4.231 -19.138 1.00 46.66 93 GLY A CA 1
ATOM 719 C C . GLY A 1 93 ? 8.416 -5.452 -19.759 1.00 46.66 93 GLY A C 1
ATOM 720 O O . GLY A 1 93 ? 7.908 -5.376 -20.875 1.00 46.66 93 GLY A O 1
ATOM 721 N N . ARG A 1 94 ? 8.419 -6.590 -19.059 1.00 52.94 94 ARG A N 1
ATOM 722 C CA . ARG A 1 94 ? 7.741 -7.809 -19.528 1.00 52.94 94 ARG A CA 1
ATOM 723 C C . ARG A 1 94 ? 6.382 -7.932 -18.855 1.00 52.94 94 ARG A C 1
ATOM 725 O O . ARG A 1 94 ? 6.293 -7.767 -17.640 1.00 52.94 94 ARG A O 1
ATOM 732 N N . ILE A 1 95 ? 5.355 -8.230 -19.649 1.00 52.88 95 ILE A N 1
ATOM 733 C CA . ILE A 1 95 ? 4.007 -8.537 -19.170 1.00 52.88 95 ILE A CA 1
ATOM 734 C C . ILE A 1 95 ? 3.847 -10.055 -19.163 1.00 52.88 95 ILE A C 1
ATOM 736 O O . ILE A 1 95 ? 3.932 -10.679 -20.219 1.00 52.88 95 ILE A O 1
ATOM 740 N N . TRP A 1 96 ? 3.606 -10.645 -17.992 1.00 51.44 96 TRP A N 1
ATOM 741 C CA . TRP A 1 96 ? 3.224 -12.056 -17.891 1.00 51.44 96 TRP A CA 1
ATOM 742 C C . TRP A 1 96 ? 1.729 -12.153 -17.635 1.00 51.44 96 TRP A C 1
ATOM 744 O O . TRP A 1 96 ? 1.230 -11.566 -16.674 1.00 51.44 96 TRP A O 1
ATOM 754 N N . VAL A 1 97 ? 1.032 -12.901 -18.486 1.00 49.19 97 VAL A N 1
ATOM 755 C CA . VAL A 1 97 ? -0.371 -13.263 -18.285 1.00 49.19 97 VAL A CA 1
ATOM 756 C C . VAL A 1 97 ? -0.413 -14.754 -17.978 1.00 49.19 97 VAL A C 1
ATOM 758 O O . VAL A 1 97 ? 0.021 -15.557 -18.795 1.00 49.19 97 VAL A O 1
ATOM 761 N N . ASN A 1 98 ? -0.843 -15.065 -16.755 1.00 48.19 98 ASN A N 1
ATOM 762 C CA . ASN A 1 98 ? -1.040 -16.381 -16.130 1.00 48.19 98 ASN A CA 1
ATOM 763 C C . ASN A 1 98 ? -0.456 -17.636 -16.841 1.00 48.19 98 ASN A C 1
ATOM 765 O O . ASN A 1 98 ? -1.037 -18.095 -17.825 1.00 48.19 98 ASN A O 1
ATOM 769 N N . PRO A 1 99 ? 0.586 -18.294 -16.292 1.00 46.62 99 PRO A N 1
ATOM 770 C CA . PRO A 1 99 ? 0.907 -19.672 -16.642 1.00 46.62 99 PRO A CA 1
ATOM 771 C C . PRO A 1 99 ? 0.010 -20.626 -15.841 1.00 46.62 99 PRO A C 1
ATOM 773 O O . PRO A 1 99 ? 0.169 -20.778 -14.631 1.00 46.62 99 PRO A O 1
ATOM 776 N N . SER A 1 100 ? -0.930 -21.287 -16.514 1.00 42.62 100 SER A N 1
ATOM 777 C CA . SER A 1 100 ? -1.588 -22.468 -15.956 1.00 42.62 100 SER A CA 1
ATOM 778 C C . SER A 1 100 ? -0.531 -23.533 -15.628 1.00 42.62 100 SER A C 1
ATOM 780 O O . SER A 1 100 ? 0.244 -23.912 -16.505 1.00 42.62 100 SER A O 1
ATOM 782 N N . GLU A 1 101 ? -0.540 -24.003 -14.381 1.00 46.00 101 GLU A N 1
ATOM 783 C CA . GLU A 1 101 ? 0.182 -25.174 -13.860 1.00 46.00 101 GLU A CA 1
ATOM 784 C C . GLU A 1 101 ? 1.724 -25.088 -13.769 1.00 46.00 101 GLU A C 1
ATOM 786 O O . GLU A 1 101 ? 2.462 -25.154 -14.753 1.00 46.00 101 GLU A O 1
ATOM 791 N N . ASP A 1 102 ? 2.192 -25.006 -12.515 1.00 43.16 102 ASP A N 1
ATOM 792 C CA . ASP A 1 102 ? 3.371 -25.637 -11.884 1.00 43.16 102 ASP A CA 1
ATOM 793 C C . ASP A 1 102 ? 4.787 -25.543 -12.486 1.00 43.16 102 ASP A C 1
ATOM 795 O O . ASP A 1 102 ? 5.763 -25.803 -11.779 1.00 43.16 102 ASP A O 1
ATOM 799 N N . ARG A 1 103 ? 4.990 -25.132 -13.740 1.00 41.62 103 ARG A N 1
ATOM 800 C CA . ARG A 1 103 ? 6.322 -25.211 -14.377 1.00 41.62 103 ARG A CA 1
ATOM 801 C C . ARG A 1 103 ? 7.116 -23.905 -14.427 1.00 41.62 103 ARG A C 1
ATOM 803 O O . ARG A 1 103 ? 8.324 -23.961 -14.644 1.00 41.62 103 ARG A O 1
ATOM 810 N N . HIS A 1 104 ? 6.509 -22.747 -14.160 1.00 43.69 104 HIS A N 1
ATOM 811 C CA . HIS A 1 104 ? 7.172 -21.448 -14.378 1.00 43.69 104 HIS A CA 1
ATOM 812 C C . HIS A 1 104 ? 7.802 -20.779 -13.145 1.00 43.69 104 HIS A C 1
ATOM 814 O O . HIS A 1 104 ? 8.615 -19.870 -13.318 1.00 43.69 104 HIS A O 1
ATOM 820 N N . CYS A 1 105 ? 7.555 -21.257 -11.918 1.00 36.84 105 CYS A N 1
ATOM 821 C CA . CYS A 1 105 ? 8.199 -20.696 -10.716 1.00 36.84 105 CYS A CA 1
ATOM 822 C C . CYS A 1 105 ? 9.737 -20.832 -10.714 1.00 36.84 105 CYS A C 1
ATOM 824 O O . CYS A 1 105 ? 10.412 -20.141 -9.958 1.00 36.84 105 CYS A O 1
ATOM 826 N N . ARG A 1 106 ? 10.324 -21.678 -11.576 1.00 37.22 106 ARG A N 1
ATOM 827 C CA . ARG A 1 106 ? 11.781 -21.904 -11.634 1.00 37.22 106 ARG A CA 1
ATOM 828 C C . ARG A 1 106 ? 12.586 -20.854 -12.415 1.00 37.22 106 ARG A C 1
ATOM 830 O O . ARG A 1 106 ? 13.810 -20.866 -12.319 1.00 37.22 106 ARG A O 1
ATOM 837 N N . LEU A 1 107 ? 11.953 -19.934 -13.149 1.00 42.28 107 LEU A N 1
ATOM 838 C CA . LEU A 1 107 ? 12.664 -18.975 -14.017 1.00 42.28 107 LEU A CA 1
ATOM 839 C C . LEU A 1 107 ? 12.962 -17.602 -13.380 1.00 42.28 107 LEU A C 1
ATOM 841 O O . LEU A 1 107 ? 13.671 -16.803 -13.988 1.00 42.28 107 LEU A O 1
ATOM 845 N N . LEU A 1 108 ? 12.516 -17.338 -12.147 1.00 43.31 108 LEU A N 1
ATOM 846 C CA . LEU A 1 108 ? 12.751 -16.061 -11.444 1.00 43.31 108 LEU A CA 1
ATOM 847 C C . LEU A 1 108 ? 14.148 -15.925 -10.802 1.00 43.31 108 LEU A C 1
ATOM 849 O O . LEU A 1 108 ? 14.437 -14.941 -10.129 1.00 43.31 108 LEU A O 1
ATOM 853 N N . ASN A 1 109 ? 15.067 -16.861 -11.049 1.00 35.34 109 ASN A N 1
ATOM 854 C CA . ASN A 1 109 ? 16.405 -16.852 -10.445 1.00 35.34 109 ASN A CA 1
ATOM 855 C C . ASN A 1 109 ? 17.451 -15.977 -11.165 1.00 35.34 109 ASN A C 1
ATOM 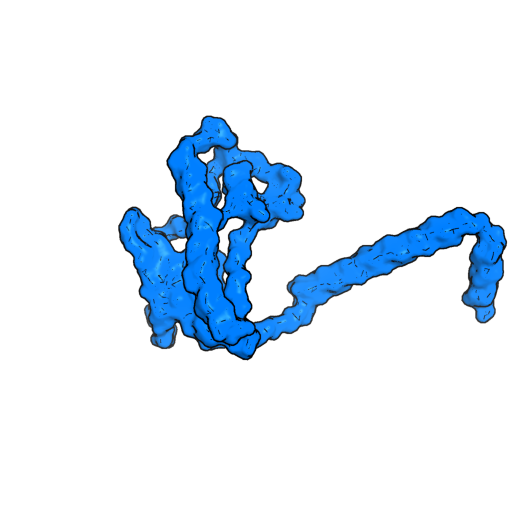857 O O . ASN A 1 109 ? 18.650 -16.236 -11.047 1.00 35.34 109 ASN A O 1
ATOM 861 N N . ARG A 1 110 ? 17.066 -14.920 -11.895 1.00 40.72 110 ARG A N 1
ATOM 862 C CA . ARG A 1 110 ? 18.069 -14.036 -12.517 1.00 40.72 110 ARG A CA 1
ATOM 863 C C . ARG A 1 110 ? 17.784 -12.545 -12.361 1.00 40.72 110 ARG A C 1
ATOM 865 O O . ARG A 1 110 ? 16.869 -11.995 -12.955 1.00 40.72 110 ARG A O 1
ATOM 872 N N . VAL A 1 111 ? 18.708 -11.925 -11.620 1.00 42.19 111 VAL A N 1
ATOM 873 C CA . VAL A 1 111 ? 18.893 -10.495 -11.327 1.00 42.19 111 VAL A CA 1
ATOM 874 C C . VAL A 1 111 ? 17.938 -9.931 -10.271 1.00 42.19 111 VAL A C 1
ATOM 876 O O . VAL A 1 111 ? 16.851 -9.434 -10.535 1.00 42.19 111 VAL A O 1
ATOM 879 N N . ARG A 1 112 ? 18.435 -9.950 -9.032 1.00 45.22 112 ARG A N 1
ATOM 880 C CA . ARG A 1 112 ? 17.816 -9.390 -7.829 1.00 45.22 112 ARG A CA 1
ATOM 881 C C . ARG A 1 112 ? 17.994 -7.865 -7.804 1.00 45.22 112 ARG A C 1
ATOM 883 O O . ARG A 1 112 ? 19.037 -7.374 -7.380 1.00 45.22 112 ARG A O 1
ATOM 890 N N . ARG A 1 113 ? 16.984 -7.097 -8.219 1.00 48.69 113 ARG A N 1
ATOM 891 C CA . ARG A 1 113 ? 16.871 -5.658 -7.902 1.00 48.69 113 ARG A CA 1
ATOM 892 C C . ARG A 1 113 ? 15.462 -5.362 -7.385 1.00 48.69 113 ARG A C 1
ATOM 894 O O . ARG A 1 113 ? 14.488 -5.604 -8.081 1.00 48.69 113 ARG A O 1
ATOM 901 N N . ARG A 1 114 ? 15.376 -4.863 -6.145 1.00 46.25 114 ARG A N 1
ATOM 902 C CA . ARG A 1 114 ? 14.117 -4.534 -5.453 1.00 46.25 114 ARG A CA 1
ATOM 903 C C . ARG A 1 114 ? 13.355 -3.432 -6.201 1.00 46.25 114 ARG A C 1
ATOM 905 O O . ARG A 1 114 ? 13.944 -2.419 -6.578 1.00 46.25 114 ARG A O 1
ATOM 912 N N . THR A 1 115 ? 12.047 -3.602 -6.364 1.00 44.47 115 THR A N 1
ATOM 913 C CA . THR A 1 115 ? 11.123 -2.534 -6.768 1.00 44.47 115 THR A CA 1
ATOM 914 C C . THR A 1 115 ? 10.692 -1.703 -5.562 1.00 44.47 115 THR A C 1
ATOM 916 O O . THR A 1 115 ? 10.481 -2.245 -4.479 1.00 44.47 115 THR A O 1
ATOM 919 N N . GLY A 1 116 ? 10.566 -0.387 -5.752 1.00 53.16 116 GLY A N 1
ATOM 920 C CA . GLY A 1 116 ? 10.657 0.590 -4.667 1.00 53.16 116 GLY A CA 1
ATOM 921 C C . GLY A 1 116 ? 12.126 0.918 -4.434 1.00 53.16 116 GLY A C 1
ATOM 922 O O . GLY A 1 116 ? 12.819 0.226 -3.694 1.00 53.16 116 GLY A O 1
ATOM 923 N N . THR A 1 117 ? 12.640 1.922 -5.141 1.00 60.59 117 THR A N 1
ATOM 924 C CA . THR A 1 117 ? 14.051 2.286 -5.005 1.00 60.59 117 THR A CA 1
ATOM 925 C C . THR A 1 117 ? 14.213 3.106 -3.736 1.00 60.59 117 THR A C 1
ATOM 927 O O . THR A 1 117 ? 13.810 4.262 -3.705 1.00 60.59 117 THR A O 1
ATOM 930 N N . SER A 1 118 ? 14.774 2.508 -2.692 1.00 61.91 118 SER A N 1
ATOM 931 C CA . SER A 1 118 ? 15.546 3.238 -1.688 1.00 61.91 118 SER A CA 1
ATOM 932 C C . SER A 1 118 ? 17.011 3.254 -2.130 1.00 61.91 118 SER A C 1
ATOM 934 O O . SER A 1 118 ? 17.423 2.430 -2.957 1.00 61.91 118 SER A O 1
ATOM 936 N N . ASN A 1 119 ? 17.822 4.143 -1.564 1.00 62.88 119 ASN A N 1
ATOM 937 C CA . ASN A 1 119 ? 19.269 4.007 -1.706 1.00 62.88 119 ASN A CA 1
ATOM 938 C C . ASN A 1 119 ? 19.701 2.692 -1.027 1.00 62.88 119 ASN A C 1
ATOM 940 O O . ASN A 1 119 ? 19.139 2.310 0.002 1.00 62.88 119 ASN A O 1
ATOM 944 N N . LEU A 1 120 ? 20.648 1.963 -1.633 1.00 60.06 120 LEU A N 1
ATOM 945 C CA . LEU A 1 120 ? 21.188 0.713 -1.064 1.00 60.06 120 LEU A CA 1
ATOM 946 C C . LEU A 1 120 ? 22.020 0.974 0.196 1.00 60.06 120 LEU A C 1
ATOM 948 O O . LEU A 1 120 ? 22.059 0.141 1.096 1.00 60.06 120 LEU A O 1
ATOM 952 N N . TYR A 1 121 ? 22.647 2.145 0.236 1.00 69.00 121 TYR A N 1
ATOM 953 C CA . TYR A 1 121 ? 23.367 2.692 1.370 1.00 69.00 121 TYR A CA 1
ATOM 954 C C . TYR A 1 121 ? 22.681 4.007 1.722 1.00 69.00 121 TYR A C 1
ATOM 956 O O . TYR A 1 121 ? 22.382 4.797 0.824 1.00 69.00 121 TYR A O 1
ATOM 964 N N . GLY A 1 122 ? 22.365 4.211 2.997 1.00 80.19 122 GLY A N 1
ATOM 965 C CA . GLY A 1 122 ? 21.794 5.474 3.446 1.00 80.19 122 GLY A CA 1
ATOM 966 C C . GLY A 1 122 ? 22.734 6.635 3.100 1.00 80.19 122 GLY A C 1
ATOM 967 O O . GLY A 1 122 ? 23.946 6.492 3.238 1.00 80.19 122 GLY A O 1
ATOM 968 N N . LYS A 1 123 ? 22.180 7.757 2.634 1.00 85.75 123 LYS A N 1
ATOM 969 C CA . LYS A 1 123 ? 22.942 8.948 2.227 1.00 85.75 123 LYS A CA 1
ATOM 970 C C . LYS A 1 123 ? 22.332 10.208 2.807 1.00 85.75 123 LYS A C 1
ATOM 972 O O . LYS A 1 123 ? 21.104 10.319 2.881 1.00 85.75 123 LYS A O 1
ATOM 977 N N . TYR A 1 124 ? 23.165 11.182 3.153 1.00 88.19 124 TYR A N 1
ATOM 978 C CA . TYR A 1 124 ? 22.656 12.515 3.434 1.00 88.19 124 TYR A CA 1
ATOM 979 C C . TYR A 1 124 ? 22.071 13.133 2.162 1.00 88.19 124 TYR A C 1
ATOM 981 O O . TYR A 1 124 ? 22.485 12.827 1.047 1.00 88.19 124 TYR A O 1
ATOM 989 N N . VAL A 1 125 ? 21.088 14.022 2.324 1.00 87.94 125 VAL A N 1
ATOM 990 C CA . VAL A 1 125 ? 20.368 14.617 1.184 1.00 87.94 125 VAL A CA 1
ATOM 991 C C . VAL A 1 125 ? 21.319 15.350 0.235 1.00 87.94 125 VAL A C 1
ATOM 993 O O . VAL A 1 125 ? 21.185 15.215 -0.974 1.00 87.94 125 VAL A O 1
ATOM 996 N N . HIS A 1 126 ? 22.313 16.061 0.771 1.00 90.31 126 HIS A N 1
ATOM 997 C CA . HIS A 1 126 ? 23.297 16.799 -0.026 1.00 90.31 126 HIS A CA 1
ATOM 998 C C . HIS A 1 126 ? 24.295 15.896 -0.777 1.00 90.31 126 HIS A C 1
ATOM 1000 O O . HIS A 1 126 ? 24.998 16.373 -1.658 1.00 90.31 126 HIS A O 1
ATOM 1006 N N . GLU A 1 127 ? 24.361 14.602 -0.448 1.00 89.38 127 GLU A N 1
ATOM 1007 C CA . GLU A 1 127 ? 25.206 13.612 -1.133 1.00 89.38 127 GLU A CA 1
ATOM 1008 C C . GLU A 1 127 ? 24.448 12.876 -2.252 1.00 89.38 127 GLU A C 1
ATOM 1010 O O . GLU A 1 127 ? 25.013 12.035 -2.958 1.00 89.38 127 GLU A O 1
ATOM 1015 N N . MET A 1 128 ? 23.143 13.129 -2.392 1.00 86.56 128 MET A N 1
ATOM 1016 C CA . MET A 1 128 ? 22.326 12.520 -3.434 1.00 86.56 128 MET A CA 1
ATOM 1017 C C . MET A 1 128 ? 22.408 13.345 -4.715 1.00 86.56 128 MET A C 1
ATOM 1019 O O . MET A 1 128 ? 22.032 14.513 -4.737 1.00 86.56 128 MET A O 1
ATOM 1023 N N . GLY A 1 129 ? 22.856 12.714 -5.800 1.00 89.50 129 GLY A N 1
ATOM 1024 C CA . GLY A 1 129 ? 22.808 13.326 -7.125 1.00 89.50 129 GLY A CA 1
ATOM 1025 C C . GLY A 1 129 ? 21.368 13.488 -7.617 1.00 89.50 129 GLY A C 1
ATOM 1026 O O . GLY A 1 129 ? 20.501 12.666 -7.306 1.00 89.50 129 GLY A O 1
ATOM 1027 N N . GLU A 1 130 ? 21.123 14.513 -8.431 1.00 88.94 130 GLU A N 1
ATOM 1028 C CA . GLU A 1 130 ? 19.793 14.826 -8.974 1.00 88.94 130 GLU A CA 1
ATOM 1029 C C . GLU A 1 130 ? 19.166 13.642 -9.721 1.00 88.94 130 GLU A C 1
ATOM 1031 O O . GLU A 1 130 ? 17.996 13.326 -9.513 1.00 88.94 130 GLU A O 1
ATOM 1036 N N . GLU A 1 131 ? 19.953 12.908 -10.513 1.00 87.31 131 GLU A N 1
ATOM 1037 C CA . GLU A 1 131 ? 19.481 11.711 -11.220 1.00 87.31 131 GLU A CA 1
ATOM 1038 C C . GLU A 1 131 ? 18.983 10.615 -10.268 1.00 87.31 131 GLU A C 1
ATOM 1040 O O . GLU A 1 131 ? 18.026 9.899 -10.571 1.00 87.31 131 GLU A O 1
ATOM 1045 N N . GLU A 1 132 ? 19.617 10.460 -9.101 1.00 85.88 132 GLU A N 1
ATOM 1046 C CA . GLU A 1 132 ? 19.215 9.464 -8.108 1.00 85.88 132 GLU A CA 1
ATOM 1047 C C . GLU A 1 132 ? 17.870 9.842 -7.477 1.00 85.88 132 GLU A C 1
ATOM 1049 O O . GLU A 1 132 ? 17.003 8.974 -7.317 1.00 85.88 132 GLU A O 1
ATOM 1054 N N . VAL A 1 133 ? 17.682 11.133 -7.187 1.00 88.69 133 VAL A N 1
ATOM 1055 C CA . VAL A 1 133 ? 16.431 11.704 -6.671 1.00 88.69 133 VAL A CA 1
ATOM 1056 C C . VAL A 1 133 ? 15.308 11.578 -7.703 1.00 88.69 133 VAL A C 1
ATOM 1058 O O . VAL A 1 133 ? 14.252 11.021 -7.394 1.00 88.69 133 VAL A O 1
ATOM 1061 N N . GLU A 1 134 ? 15.540 12.002 -8.945 1.00 89.44 134 GLU A N 1
ATOM 1062 C CA . GLU A 1 134 ? 14.544 11.951 -10.023 1.00 89.44 134 GLU A CA 1
ATOM 1063 C C . GLU A 1 134 ? 14.150 10.509 -10.356 1.00 89.44 134 GLU A C 1
ATOM 1065 O O . GLU A 1 134 ? 12.974 10.171 -10.527 1.00 89.44 134 GLU A O 1
ATOM 1070 N N . ARG A 1 135 ? 15.117 9.588 -10.361 1.00 85.31 135 ARG A N 1
ATOM 1071 C CA . ARG A 1 135 ? 14.830 8.160 -10.512 1.00 85.31 135 ARG A CA 1
ATOM 1072 C C . ARG A 1 135 ? 13.930 7.642 -9.386 1.00 85.31 135 ARG A C 1
ATOM 1074 O O . ARG A 1 135 ? 13.071 6.796 -9.631 1.00 85.31 135 ARG A O 1
ATOM 1081 N N . MET A 1 136 ? 14.107 8.122 -8.158 1.00 88.00 136 MET A N 1
ATOM 1082 C CA . MET A 1 136 ? 13.278 7.707 -7.029 1.00 88.00 136 MET A CA 1
ATOM 1083 C C . MET A 1 136 ? 11.848 8.248 -7.138 1.00 88.00 136 MET A C 1
ATOM 1085 O O . MET A 1 136 ? 10.893 7.484 -6.978 1.00 88.00 136 MET A O 1
ATOM 1089 N N . LEU A 1 137 ? 11.694 9.529 -7.479 1.00 88.75 137 LEU A N 1
ATOM 1090 C CA . LEU A 1 137 ? 10.396 10.173 -7.702 1.00 88.75 137 LEU A CA 1
ATOM 1091 C C . LEU A 1 137 ? 9.641 9.537 -8.874 1.00 88.75 137 LEU A C 1
ATOM 1093 O O . LEU A 1 137 ? 8.462 9.187 -8.755 1.00 88.75 137 LEU A O 1
ATOM 1097 N N . SER A 1 138 ? 10.328 9.313 -9.993 1.00 87.62 138 SER A N 1
ATOM 1098 C CA . SER A 1 138 ? 9.730 8.706 -11.181 1.00 87.62 138 SER A CA 1
ATOM 1099 C C . SER A 1 138 ? 9.201 7.292 -10.918 1.00 87.62 138 SER A C 1
ATOM 1101 O O . SER A 1 138 ? 8.131 6.937 -11.414 1.00 87.62 138 SER A O 1
ATOM 1103 N N . VAL A 1 139 ? 9.889 6.491 -10.098 1.00 83.44 139 VAL A N 1
ATOM 1104 C CA . VAL A 1 139 ? 9.452 5.128 -9.756 1.00 83.44 139 VAL A CA 1
ATOM 1105 C C . VAL A 1 139 ? 8.352 5.131 -8.694 1.00 83.44 139 VAL A C 1
ATOM 1107 O O . VAL A 1 139 ? 7.317 4.494 -8.891 1.00 83.44 139 VAL A O 1
ATOM 1110 N N . ASN A 1 140 ? 8.561 5.817 -7.568 1.00 89.56 140 ASN A N 1
ATOM 1111 C CA . ASN A 1 140 ? 7.690 5.686 -6.396 1.00 89.56 140 ASN A CA 1
ATOM 1112 C C . ASN A 1 140 ? 6.425 6.552 -6.483 1.00 89.56 140 ASN A C 1
ATOM 1114 O O . ASN A 1 140 ? 5.389 6.144 -5.956 1.00 89.56 140 ASN A O 1
ATOM 1118 N N . VAL A 1 141 ? 6.493 7.697 -7.170 1.00 90.12 141 VAL A N 1
ATOM 1119 C CA . VAL A 1 141 ? 5.398 8.678 -7.249 1.00 90.12 141 VAL A CA 1
ATOM 1120 C C . VAL A 1 141 ? 4.767 8.678 -8.638 1.00 90.12 141 VAL A C 1
ATOM 1122 O O . VAL A 1 141 ? 3.572 8.418 -8.792 1.00 90.12 141 VAL A O 1
ATOM 1125 N N . LYS A 1 142 ? 5.560 8.932 -9.684 1.00 89.00 142 LYS A N 1
ATOM 1126 C CA . LYS A 1 142 ? 5.017 9.065 -11.046 1.00 89.00 142 LYS A CA 1
ATOM 1127 C C . LYS A 1 142 ? 4.498 7.728 -11.568 1.00 89.00 142 LYS A C 1
ATOM 1129 O O . LYS A 1 142 ? 3.381 7.663 -12.072 1.00 89.00 142 LYS A O 1
ATOM 1134 N N . GLY A 1 143 ? 5.277 6.657 -11.421 1.00 87.38 143 GLY A N 1
ATOM 1135 C CA . GLY A 1 143 ? 4.912 5.322 -11.894 1.00 87.38 143 GLY A CA 1
ATOM 1136 C C . GLY A 1 143 ? 3.612 4.804 -11.277 1.00 87.38 143 GLY A C 1
ATOM 1137 O O . GLY A 1 143 ? 2.709 4.385 -12.001 1.00 87.38 143 GLY A O 1
ATOM 1138 N N . THR A 1 144 ? 3.478 4.898 -9.954 1.00 88.69 144 THR A N 1
ATOM 1139 C CA . THR A 1 144 ? 2.267 4.483 -9.222 1.00 88.69 144 THR A CA 1
ATOM 1140 C C . THR A 1 144 ? 1.046 5.317 -9.622 1.00 88.69 144 THR A C 1
ATOM 1142 O O . THR A 1 144 ? -0.034 4.763 -9.846 1.00 88.69 144 THR A O 1
ATOM 1145 N N . THR A 1 145 ? 1.224 6.629 -9.809 1.00 91.88 145 THR A N 1
ATOM 1146 C CA . THR A 1 145 ? 0.168 7.543 -10.278 1.00 91.88 145 THR A CA 1
ATOM 1147 C C . THR A 1 145 ? -0.292 7.207 -11.697 1.00 91.88 145 THR A C 1
ATOM 1149 O O . THR A 1 145 ? -1.492 7.151 -11.966 1.00 91.88 145 THR A O 1
ATOM 1152 N N . LEU A 1 146 ? 0.641 6.940 -12.614 1.00 91.44 146 LEU A N 1
ATOM 1153 C CA . LEU A 1 146 ? 0.318 6.611 -14.004 1.0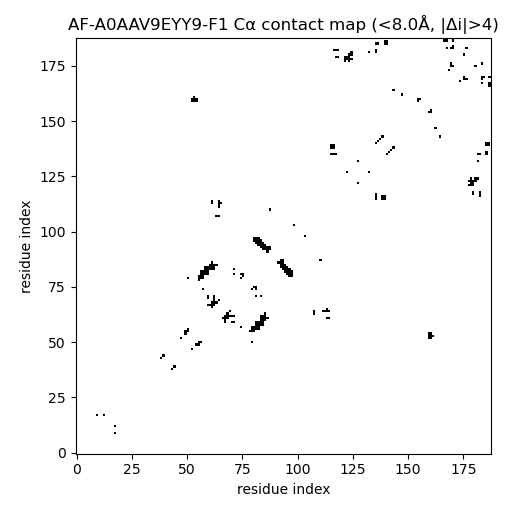0 91.44 146 LEU A CA 1
ATOM 1154 C C . LEU A 1 146 ? -0.400 5.266 -14.125 1.00 91.44 146 LEU A C 1
ATOM 1156 O O . LEU A 1 146 ? -1.413 5.183 -14.816 1.00 91.44 146 LEU A O 1
ATOM 1160 N N . VAL A 1 147 ? 0.071 4.232 -13.422 1.00 89.69 147 VAL A N 1
ATOM 1161 C CA . VAL A 1 147 ? -0.607 2.926 -13.398 1.00 89.69 147 VAL A CA 1
ATOM 1162 C C . VAL A 1 147 ? -2.018 3.071 -12.833 1.00 89.69 147 VAL A C 1
ATOM 1164 O O . VAL A 1 147 ? -2.967 2.576 -13.438 1.00 89.69 147 VAL A O 1
ATOM 1167 N N . THR A 1 148 ? -2.169 3.815 -11.732 1.00 92.81 148 THR A N 1
ATOM 1168 C CA . THR A 1 148 ? -3.477 4.135 -11.144 1.00 92.81 148 THR A CA 1
ATOM 1169 C C . THR A 1 148 ? -4.390 4.797 -12.169 1.00 92.81 148 THR A C 1
ATOM 1171 O O . THR A 1 148 ? -5.500 4.322 -12.384 1.00 92.81 148 THR A O 1
ATOM 1174 N N . ARG A 1 149 ? -3.912 5.837 -12.864 1.00 93.00 149 ARG A N 1
ATOM 1175 C CA . ARG A 1 149 ? -4.680 6.542 -13.898 1.00 93.00 149 ARG A CA 1
ATOM 1176 C C . ARG A 1 149 ? -5.170 5.604 -15.002 1.00 93.00 149 ARG A C 1
ATOM 1178 O O . ARG A 1 149 ? -6.328 5.702 -15.393 1.00 93.00 149 ARG A O 1
ATOM 1185 N N . VAL A 1 150 ? -4.315 4.698 -15.480 1.00 90.69 150 VAL A N 1
ATOM 1186 C CA . VAL A 1 150 ? -4.660 3.748 -16.552 1.00 90.69 150 VAL A CA 1
ATOM 1187 C C . VAL A 1 150 ? -5.735 2.757 -16.104 1.00 90.69 150 VAL A C 1
ATOM 1189 O O . VAL A 1 150 ? -6.678 2.492 -16.845 1.00 90.69 150 VAL A O 1
ATOM 1192 N N . VAL A 1 151 ? -5.632 2.205 -14.891 1.00 91.69 151 VAL A N 1
ATOM 1193 C CA . VAL A 1 151 ? -6.606 1.202 -14.421 1.00 91.69 151 VAL A CA 1
ATOM 1194 C C . VAL A 1 151 ? -7.909 1.821 -13.914 1.00 91.69 151 VAL A C 1
ATOM 1196 O O . VAL A 1 151 ? -8.951 1.158 -13.945 1.00 91.69 151 VAL A O 1
ATOM 1199 N N . LEU A 1 152 ? -7.865 3.079 -13.463 1.00 94.00 152 LEU A N 1
ATOM 1200 C CA . LEU A 1 152 ? -8.983 3.763 -12.818 1.00 94.00 152 LEU A CA 1
ATOM 1201 C C . LEU A 1 152 ? -10.193 3.889 -13.740 1.00 94.00 152 LEU A C 1
ATOM 1203 O O . LEU A 1 152 ? -11.306 3.627 -13.298 1.00 94.00 152 LEU A O 1
ATOM 1207 N N . GLU A 1 153 ? -9.994 4.218 -15.016 1.00 91.94 153 GLU A N 1
ATOM 1208 C CA . GLU A 1 153 ? -11.103 4.341 -15.968 1.00 91.94 153 GLU A CA 1
ATOM 1209 C C . GLU A 1 153 ? -11.875 3.020 -16.107 1.00 91.94 153 GLU A C 1
ATOM 1211 O O . GLU A 1 153 ? -13.106 2.989 -16.051 1.00 91.94 153 GLU A O 1
ATOM 1216 N N . GLY A 1 154 ? -11.154 1.899 -16.203 1.00 91.94 154 GLY A N 1
ATOM 1217 C CA . GLY A 1 154 ? -11.768 0.577 -16.238 1.00 91.94 154 GLY A CA 1
ATOM 1218 C C . GLY A 1 154 ? -12.494 0.224 -14.937 1.00 91.94 154 GLY A C 1
ATOM 1219 O O . GLY A 1 154 ? -13.579 -0.353 -14.981 1.00 91.94 154 GLY A O 1
ATOM 1220 N N . MET A 1 155 ? -11.917 0.558 -13.777 1.00 94.81 155 MET A N 1
ATOM 1221 C CA . MET A 1 155 ? -12.552 0.323 -12.471 1.00 94.81 155 MET A CA 1
ATOM 1222 C C . MET A 1 155 ? -13.823 1.161 -12.296 1.00 94.81 155 MET A C 1
ATOM 1224 O O . MET A 1 155 ? -14.839 0.633 -11.843 1.00 94.81 155 MET A O 1
ATOM 1228 N N . TRP A 1 156 ? -13.780 2.428 -12.716 1.00 94.12 156 TRP A N 1
ATOM 1229 C CA . TRP A 1 156 ? -14.903 3.360 -12.679 1.00 94.12 156 TRP A CA 1
ATOM 1230 C C . TRP A 1 156 ? -16.078 2.849 -13.510 1.00 94.12 156 TRP A C 1
ATOM 1232 O O . TRP A 1 156 ? -17.178 2.693 -12.987 1.00 94.12 156 TRP A O 1
ATOM 1242 N N . ARG A 1 157 ? -15.831 2.474 -14.774 1.00 95.00 157 ARG A N 1
ATOM 1243 C CA . ARG A 1 157 ? -16.866 1.930 -15.673 1.00 95.00 157 ARG A CA 1
ATOM 1244 C C . ARG A 1 157 ? -17.532 0.661 -15.129 1.00 95.00 157 ARG A C 1
ATOM 1246 O O . ARG A 1 157 ? -18.701 0.424 -15.400 1.00 95.00 157 ARG A O 1
ATOM 1253 N N . ARG A 1 158 ? -16.804 -0.164 -14.367 1.00 92.69 158 ARG A N 1
ATOM 1254 C CA . ARG A 1 158 ? -17.339 -1.393 -13.753 1.00 92.69 158 ARG A CA 1
ATOM 1255 C C . ARG A 1 158 ? -18.005 -1.165 -12.393 1.00 92.69 158 ARG A C 1
ATOM 1257 O O . ARG A 1 158 ? -18.543 -2.120 -11.839 1.00 92.69 158 ARG A O 1
ATOM 1264 N N . GLY A 1 159 ? -17.899 0.035 -11.819 1.00 94.31 159 GLY A N 1
ATOM 1265 C CA . GLY A 1 159 ? -18.365 0.339 -10.463 1.00 94.31 159 GLY A CA 1
ATOM 1266 C C . GLY A 1 159 ? -17.654 -0.453 -9.357 1.00 94.31 159 GLY A C 1
ATOM 1267 O O . GLY A 1 159 ? -18.142 -0.504 -8.231 1.00 94.31 159 GLY A O 1
ATOM 1268 N N . ARG A 1 160 ? -16.523 -1.111 -9.661 1.00 93.44 160 ARG A N 1
ATOM 1269 C CA . ARG A 1 160 ? -15.768 -1.930 -8.703 1.00 93.44 160 ARG A CA 1
ATOM 1270 C C . ARG A 1 160 ? -14.292 -2.062 -9.072 1.00 93.44 160 ARG A C 1
ATOM 1272 O O . ARG A 1 160 ? -13.925 -2.204 -10.242 1.00 93.44 160 ARG A O 1
ATOM 1279 N N . GLY A 1 161 ? -13.455 -2.085 -8.042 1.00 93.50 161 GLY A N 1
ATOM 1280 C CA . GLY A 1 161 ? -12.012 -2.278 -8.132 1.00 93.50 161 GLY A CA 1
ATOM 1281 C C . GLY A 1 161 ? -11.333 -1.957 -6.804 1.00 93.50 161 GLY A C 1
ATOM 1282 O O . GLY A 1 161 ? -11.952 -1.393 -5.903 1.00 93.50 161 GLY A O 1
ATOM 1283 N N . ALA A 1 162 ? -10.066 -2.334 -6.679 1.00 95.19 162 ALA A N 1
ATOM 1284 C CA . ALA A 1 162 ? -9.221 -1.949 -5.557 1.00 95.19 162 ALA A CA 1
ATOM 1285 C C . ALA A 1 162 ? -7.824 -1.606 -6.072 1.00 95.19 162 ALA A C 1
ATOM 1287 O O . ALA A 1 162 ? -7.287 -2.309 -6.928 1.00 95.19 162 ALA A O 1
ATOM 1288 N N . ILE A 1 163 ? -7.247 -0.538 -5.526 1.00 94.88 163 ILE A 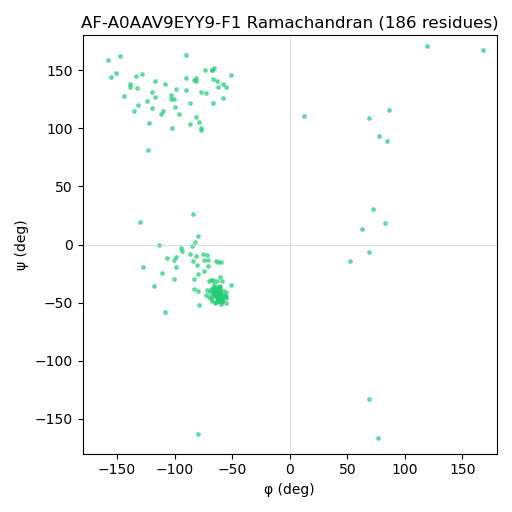N 1
ATOM 1289 C CA . ILE A 1 163 ? -5.864 -0.131 -5.770 1.00 94.88 163 ILE A CA 1
ATOM 1290 C C . ILE A 1 163 ? -5.132 -0.222 -4.438 1.00 94.88 163 ILE A C 1
ATOM 1292 O O . ILE A 1 163 ? -5.596 0.316 -3.434 1.00 94.88 163 ILE A O 1
ATOM 1296 N N . VAL A 1 164 ? -4.007 -0.936 -4.429 1.00 93.62 164 VAL A N 1
ATOM 1297 C CA . VAL A 1 164 ? -3.177 -1.129 -3.238 1.00 93.62 164 VAL A CA 1
ATOM 1298 C C . VAL A 1 164 ? -1.781 -0.610 -3.543 1.00 93.62 164 VAL A C 1
ATOM 1300 O O . VAL A 1 164 ? -1.006 -1.261 -4.239 1.00 93.62 164 VAL A O 1
ATOM 1303 N N . ASN A 1 165 ? -1.464 0.566 -3.006 1.00 92.06 165 ASN A N 1
ATOM 1304 C CA . ASN A 1 165 ? -0.118 1.122 -3.059 1.00 92.06 165 ASN A CA 1
ATOM 1305 C C . ASN A 1 165 ? 0.674 0.667 -1.832 1.00 92.06 165 ASN A C 1
ATOM 1307 O O . ASN A 1 165 ? 0.197 0.752 -0.701 1.00 92.06 165 ASN A O 1
ATOM 1311 N N . VAL A 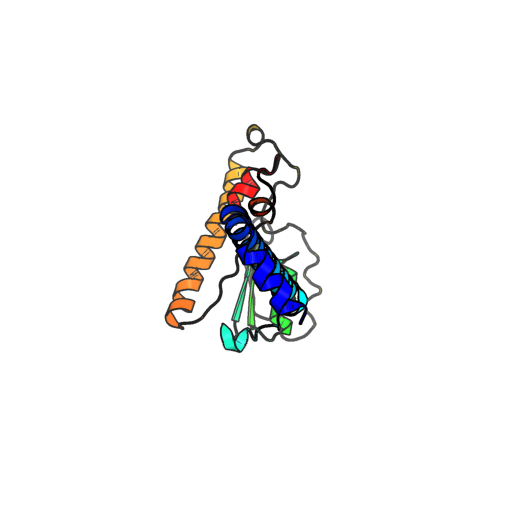1 166 ? 1.903 0.197 -2.052 1.00 88.62 166 VAL A N 1
ATOM 1312 C CA . VAL A 1 166 ? 2.797 -0.226 -0.968 1.00 88.62 166 VAL A CA 1
ATOM 1313 C C . VAL A 1 166 ? 3.567 0.988 -0.442 1.00 88.62 166 VAL A C 1
ATOM 1315 O O . VAL A 1 166 ? 4.506 1.481 -1.084 1.00 88.62 166 VAL A O 1
ATOM 1318 N N . GLY A 1 167 ? 3.135 1.466 0.726 1.00 86.31 167 GLY A N 1
ATOM 1319 C CA . GLY A 1 167 ? 3.789 2.525 1.495 1.00 86.31 167 GLY A CA 1
ATOM 1320 C C . GLY A 1 167 ? 4.993 2.028 2.299 1.00 86.31 167 GLY A C 1
ATOM 1321 O O . GLY A 1 167 ? 5.532 0.949 2.051 1.00 86.31 167 GLY A O 1
ATOM 1322 N N . SER A 1 168 ? 5.417 2.824 3.279 1.00 83.88 168 SER A N 1
ATOM 1323 C CA . SER A 1 168 ? 6.515 2.487 4.185 1.00 83.88 168 SER A CA 1
ATOM 1324 C C . SER A 1 168 ? 6.174 2.909 5.610 1.00 83.88 168 SER A C 1
ATOM 1326 O O . SER A 1 168 ? 5.751 4.041 5.836 1.00 83.88 168 SER A O 1
ATOM 1328 N N . GLY A 1 169 ? 6.443 2.037 6.588 1.00 80.25 169 GLY A N 1
ATOM 1329 C CA . GLY A 1 169 ? 6.352 2.394 8.011 1.00 80.25 169 GLY A CA 1
ATOM 1330 C C . GLY A 1 169 ? 7.279 3.551 8.395 1.00 80.25 169 GLY A C 1
ATOM 1331 O O . GLY A 1 169 ? 7.075 4.185 9.426 1.00 80.25 169 GLY A O 1
ATOM 1332 N N . SER A 1 170 ? 8.245 3.881 7.529 1.00 76.19 170 SER A N 1
ATOM 1333 C CA . SER A 1 170 ? 9.152 5.005 7.721 1.00 76.19 170 SER A CA 1
ATOM 1334 C C . SER A 1 170 ? 8.495 6.385 7.730 1.00 76.19 170 SER A C 1
ATOM 1336 O O . SER A 1 170 ? 9.137 7.353 8.107 1.00 76.19 170 SER A O 1
ATOM 1338 N N . VAL A 1 171 ? 7.244 6.495 7.287 1.00 73.12 171 VAL A N 1
ATOM 1339 C CA . VAL A 1 171 ? 6.497 7.763 7.290 1.00 73.12 171 VAL A CA 1
ATOM 1340 C C . VAL A 1 171 ? 5.537 7.832 8.478 1.00 73.12 171 VAL A C 1
ATOM 1342 O O . VAL A 1 171 ? 5.249 8.903 8.995 1.00 73.12 171 VAL A O 1
ATOM 1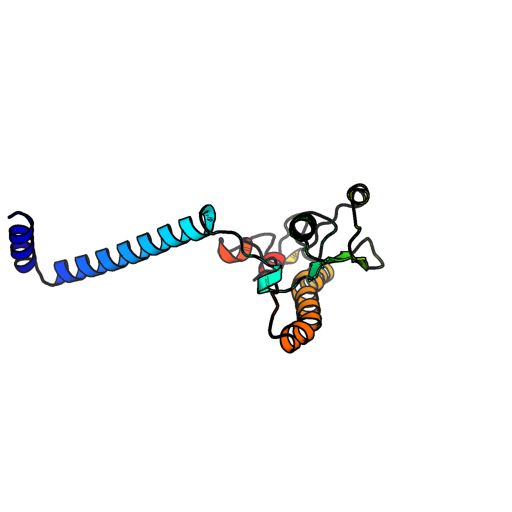345 N N . SER A 1 172 ? 5.034 6.684 8.935 1.00 70.00 172 SER A N 1
ATOM 1346 C CA . SER A 1 172 ? 3.961 6.640 9.934 1.00 70.00 172 SER A CA 1
ATOM 1347 C C . SER A 1 172 ? 4.444 6.392 11.362 1.00 70.00 172 SER A C 1
ATOM 1349 O O . SER A 1 172 ? 3.688 6.641 12.295 1.00 70.00 172 SER A O 1
ATOM 1351 N N . VAL A 1 173 ? 5.655 5.853 11.548 1.00 71.94 173 VAL A N 1
ATOM 1352 C CA . VAL A 1 173 ? 6.115 5.351 12.858 1.00 71.94 173 VAL A CA 1
ATOM 1353 C C . VAL A 1 173 ? 7.226 6.204 13.467 1.00 71.94 173 VAL A C 1
ATOM 1355 O O . VAL A 1 173 ? 7.361 6.228 14.687 1.00 71.94 173 VAL A O 1
ATOM 1358 N N . THR A 1 174 ? 8.004 6.933 12.663 1.00 68.19 174 THR A N 1
ATOM 1359 C CA . THR A 1 174 ? 9.039 7.829 13.192 1.00 68.19 174 THR A CA 1
ATOM 1360 C C . THR A 1 174 ? 8.901 9.235 12.605 1.00 68.19 174 THR A C 1
ATOM 1362 O O . THR A 1 174 ? 8.505 9.388 11.449 1.00 68.19 174 THR A O 1
ATOM 1365 N N . PRO A 1 175 ? 9.236 10.278 13.385 1.00 66.56 175 PRO A N 1
ATOM 1366 C CA . PRO A 1 175 ? 9.159 11.664 12.925 1.00 66.56 175 PRO A CA 1
ATOM 1367 C C . PRO A 1 175 ? 10.241 12.012 11.891 1.00 66.56 175 PRO A C 1
ATOM 1369 O O . PRO A 1 175 ? 10.115 13.001 11.175 1.00 66.56 175 PRO A O 1
ATOM 1372 N N . SER A 1 176 ? 11.314 11.221 11.808 1.00 75.00 176 SER A N 1
ATOM 1373 C CA . SER A 1 176 ? 12.383 11.395 10.829 1.00 75.00 176 SER A CA 1
ATOM 1374 C C . SER A 1 176 ? 13.047 10.060 10.478 1.00 75.00 176 SER A C 1
ATOM 1376 O O . SER A 1 176 ? 13.162 9.158 11.312 1.00 75.00 176 SER A O 1
ATOM 1378 N N . PHE A 1 177 ? 13.497 9.943 9.225 1.00 79.44 177 PHE A N 1
ATOM 1379 C CA . PHE A 1 177 ? 14.336 8.845 8.735 1.00 79.44 177 PHE A CA 1
ATOM 1380 C C . PHE A 1 177 ? 15.632 9.415 8.150 1.00 79.44 177 PHE A C 1
ATOM 1382 O O . PHE A 1 177 ? 15.738 9.590 6.929 1.00 79.44 177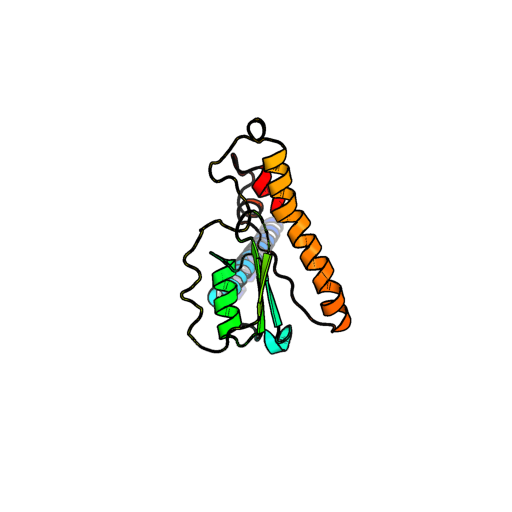 PHE A O 1
ATOM 1389 N N . PRO A 1 178 ? 16.622 9.738 9.008 1.00 84.81 178 PRO A N 1
ATOM 1390 C CA . PRO A 1 178 ? 17.941 10.143 8.547 1.00 84.81 178 PRO A CA 1
ATOM 1391 C C . PRO A 1 178 ? 18.494 9.128 7.546 1.00 84.81 178 PRO A C 1
ATOM 1393 O O . PRO A 1 178 ? 18.233 7.929 7.647 1.00 84.81 178 PRO A O 1
ATOM 1396 N N . LEU A 1 179 ? 19.245 9.621 6.564 1.00 86.50 179 LEU A N 1
ATOM 1397 C CA . LEU A 1 179 ? 19.844 8.837 5.479 1.00 86.50 179 LEU A CA 1
ATOM 1398 C C . LEU A 1 179 ? 18.867 8.238 4.442 1.00 86.50 179 LEU A C 1
ATOM 1400 O O . LEU A 1 179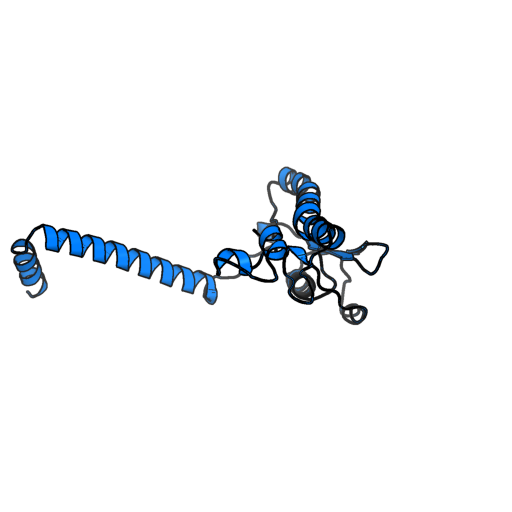 ? 19.306 7.694 3.427 1.00 86.50 179 LEU A O 1
ATOM 1404 N N . TYR A 1 180 ? 17.553 8.359 4.665 1.00 86.69 180 TYR A N 1
ATOM 1405 C CA . TYR A 1 180 ? 16.490 7.898 3.762 1.00 86.69 180 TYR A CA 1
ATOM 1406 C C . TYR A 1 180 ? 15.436 8.982 3.497 1.00 86.69 180 TYR A C 1
ATOM 1408 O O . TYR A 1 180 ? 14.334 8.668 3.052 1.00 86.69 180 TYR A O 1
ATOM 1416 N N . SER A 1 181 ? 15.756 10.255 3.742 1.00 87.25 181 SER A N 1
ATOM 1417 C CA . SER A 1 181 ? 14.793 11.363 3.698 1.00 87.25 181 SER A CA 1
ATOM 1418 C C . SER A 1 181 ? 14.047 11.462 2.365 1.00 87.25 181 SER A C 1
ATOM 1420 O O . SER A 1 181 ? 12.825 11.578 2.359 1.00 87.25 181 SER A O 1
ATOM 1422 N N . VAL A 1 182 ? 14.754 11.339 1.234 1.00 87.62 182 VAL A N 1
ATOM 1423 C CA . VAL A 1 182 ? 14.134 11.369 -0.105 1.00 87.62 182 VAL A CA 1
ATOM 1424 C C . VAL A 1 182 ? 13.198 10.174 -0.298 1.00 87.62 182 VAL A C 1
ATOM 1426 O O . VAL A 1 182 ? 12.072 10.336 -0.758 1.00 87.62 182 VAL A O 1
ATOM 1429 N N . TYR A 1 183 ? 13.612 8.977 0.129 1.00 87.38 183 TYR A N 1
ATOM 1430 C CA . TYR A 1 183 ? 12.767 7.785 0.059 1.00 87.38 183 TYR A CA 1
ATOM 1431 C C . TYR A 1 183 ? 11.507 7.928 0.912 1.00 87.38 183 TYR A C 1
ATOM 1433 O O . TYR A 1 183 ? 10.411 7.680 0.408 1.00 87.38 183 TYR A O 1
ATOM 1441 N N . ALA A 1 184 ? 11.654 8.361 2.166 1.00 87.12 184 ALA A N 1
ATOM 1442 C CA . ALA A 1 184 ? 10.537 8.603 3.067 1.00 87.12 184 ALA A CA 1
ATOM 1443 C C . ALA A 1 184 ? 9.562 9.629 2.472 1.00 87.12 184 ALA A C 1
ATOM 1445 O O . ALA A 1 184 ? 8.365 9.364 2.453 1.00 87.12 184 ALA A O 1
ATOM 1446 N N . ALA A 1 185 ? 10.064 10.719 1.880 1.00 86.31 185 ALA A N 1
ATOM 1447 C CA . ALA A 1 185 ? 9.236 11.703 1.185 1.00 86.31 185 ALA A CA 1
ATOM 1448 C C . ALA A 1 185 ? 8.459 11.095 0.004 1.00 86.31 185 ALA A C 1
ATOM 1450 O O . ALA A 1 185 ? 7.283 11.383 -0.167 1.00 86.31 185 ALA A O 1
ATOM 1451 N N . THR A 1 186 ? 9.065 10.192 -0.780 1.00 88.06 186 THR A N 1
ATOM 1452 C CA . THR A 1 186 ? 8.357 9.518 -1.892 1.00 88.06 186 THR A CA 1
ATOM 1453 C C . THR A 1 186 ? 7.311 8.485 -1.455 1.00 88.06 186 THR A C 1
ATOM 1455 O O . THR A 1 186 ? 6.607 7.926 -2.299 1.00 88.06 186 THR A O 1
ATOM 1458 N N . LYS A 1 187 ? 7.261 8.160 -0.160 1.00 86.69 187 LYS A N 1
ATOM 1459 C CA . LYS A 1 187 ? 6.346 7.179 0.437 1.00 86.69 187 LYS A CA 1
ATOM 1460 C C . LYS A 1 187 ? 5.331 7.811 1.390 1.00 86.69 187 LYS A C 1
ATOM 1462 O O . LYS A 1 187 ? 4.546 7.051 1.963 1.00 86.69 187 LYS A O 1
ATOM 1467 N N . ALA A 1 188 ? 5.402 9.130 1.574 1.00 79.19 188 ALA A N 1
ATOM 1468 C CA . ALA A 1 188 ? 4.454 9.919 2.349 1.00 79.19 188 ALA A CA 1
ATOM 1469 C C . ALA A 1 188 ? 3.118 10.032 1.614 1.00 79.19 188 ALA A C 1
ATOM 1471 O O . ALA A 1 188 ? 2.081 9.916 2.302 1.00 79.19 188 ALA A O 1
#

Sequence (188 aa):
MELCHYAEDLKQQPTLVVILGLIGLLSLSKFTFSLLRWVYVTFLRPPKNLIKSYGSWALVTGAASGIGEAFAVELARKGLHLILVDRLGSHSGRIWVNPSEDRHCRLLNRVRRRTGTSNLYGKYVHEMGEEEVERMLSVNVKGTTLVTRVVLEGMWRRGRGAIVNVGSGSVSVTPSFPLYSVYAATKA

InterPro domains:
  IPR002347 Short-chain dehydrogenase/reductase SDR [PF00106] (57-88)
  IPR002347 Short-chain dehydrogenase/reductase SDR [PF00106] (124-188)
  IPR002347 Short-chain dehydrogenase/reductase SDR [PR00081] (57-74)
  IPR002347 Short-chain dehydrogenase/reductase SDR [PR00081] (155-171)
  IPR002347 Short-chain dehydrogenase/reductase SDR [PR00081] (183-188)
  IPR036291 NAD(P)-binding domain superfamily [SSF51735] (51-188)
  IPR051019 VLCFA Elongation and Steroid Dehydrogenase [PTHR43899] (115-188)

Radius of gyration: 25.25 Å; Cα contacts (8 Å, |Δi|>4): 164; chains: 1; bounding box: 51×44×71 Å

Solvent-accessible surface area (backbone atoms only — not comparable to full-atom values): 11340 Å² total; per-residue (Å²): 112,70,70,60,54,52,56,54,56,58,69,72,47,61,69,67,59,55,51,52,49,52,52,49,52,56,51,49,51,53,49,52,50,51,49,53,50,48,51,37,65,74,74,66,58,77,86,78,64,53,52,85,67,42,41,54,65,45,78,36,66,32,33,74,47,69,72,28,27,54,49,49,54,54,42,46,76,72,68,34,47,39,42,32,35,34,78,58,76,99,68,64,70,52,79,46,69,66,81,82,72,96,71,68,84,77,71,67,85,72,82,95,71,77,70,74,65,62,74,94,60,72,44,56,76,91,75,56,53,68,70,61,52,51,54,33,41,47,54,51,44,50,44,52,50,51,53,46,60,66,50,43,60,61,24,58,79,65,75,40,58,82,86,86,82,88,67,49,67,59,52,79,76,42,98,69,44,86,39,40,53,70,45,37,61,50,42,104